Protein AF-A0A0P0WR02-F1 (afdb_monomer_lite)

Foldseek 3Di:
DVQLLVQLLLVQLLCALVFAFLVCSCVSSVVVCVVVVHDPDLVVSQVSLLVQLPDPQKFKAQDDDPSPDPHDTPPDSPQGSVNSNVRRIGIHGHPVSNCVLLVCPCVVVDPDDDDPLLVVLSSVQSNCQLVFDWLVVSCVVVVHDSVVSVVSVVVCVVVLSKDKAWEWEFEDDDDDDDDDDDDPRPTDITIGMHGNVRPDPPDDNPFYKYKYWHDDDPPDDDDDDDDDDDDDPDPPPDGPIDIDGCVVVVVVVVVVVVVD

Secondary structure (DSSP, 8-state):
-HHHHHHHHHHHHHTGGG-EEHHHHHHHTHHHHHHTT----HHHHHHHHHHHHT-TTEEEEES---TTS---B---TT--HHHHHHTTEEEEE-HHHHHHHTT-TGGGG-SSPPPHHHHHHHHHHHHTTTT-EEHHHHHHHTT--HHHHHHHHHHHHHTTSEEEEEEEEEEE----S---S-----EEEEEEEEEGGGS-S---TT--EEEEEE---------------------------EEE--HHHHHHHHHHHH--

InterPro domains:
  IPR007309 B-block binding subunit of TFIIIC [PF04182] (116-201)
  IPR036390 Winged helix DNA-binding domain superfamily [SSF46785] (111-166)
  IPR044210 Transcription factor Tfc3-like [PTHR15180] (1-260)
  IPR056428 General transcription factor 3C polypeptide 1, winged-helix domain [PF23704] (1-105)

Organism: Oryza sativa subsp. japonica (NCBI:txid39947)

pLDDT: mean 72.91, std 20.52, range [24.89, 92.38]

Structure (mmCIF, N/CA/C/O backbone):
data_AF-A0A0P0WR02-F1
#
_entry.id   AF-A0A0P0WR02-F1
#
loop_
_atom_site.group_PDB
_atom_site.id
_atom_site.type_symbol
_atom_site.label_atom_id
_atom_site.label_alt_id
_atom_site.label_comp_id
_atom_site.label_asym_id
_atom_site.label_entity_id
_atom_site.label_seq_id
_atom_site.pdbx_PDB_ins_code
_atom_site.Cartn_x
_atom_site.Cartn_y
_atom_site.Cartn_z
_atom_site.occupancy
_atom_site.B_iso_or_equiv
_atom_site.auth_seq_id
_atom_site.auth_comp_id
_atom_site.auth_asym_id
_atom_site.auth_atom_id
_atom_site.pdbx_PDB_model_num
ATOM 1 N N . MET A 1 1 ? 8.218 -14.379 -13.326 1.00 81.88 1 MET A N 1
ATOM 2 C CA . MET A 1 1 ? 8.051 -12.970 -13.748 1.00 81.88 1 MET A CA 1
ATOM 3 C C . MET A 1 1 ? 6.722 -12.391 -13.273 1.00 81.88 1 MET A C 1
ATOM 5 O O . MET A 1 1 ? 6.741 -11.334 -12.661 1.00 81.88 1 MET A O 1
ATOM 9 N N . ASP A 1 2 ? 5.589 -13.072 -13.485 1.00 86.38 2 ASP A N 1
ATOM 10 C CA . ASP A 1 2 ? 4.265 -12.561 -13.075 1.00 86.38 2 ASP A CA 1
ATOM 11 C C . ASP A 1 2 ? 4.146 -12.300 -11.571 1.00 86.38 2 ASP A C 1
ATOM 13 O O . ASP A 1 2 ? 3.698 -11.230 -11.183 1.00 86.38 2 ASP A O 1
ATOM 17 N N . ALA A 1 3 ? 4.658 -13.204 -10.728 1.00 88.00 3 ALA A N 1
ATOM 18 C CA . ALA A 1 3 ? 4.671 -13.015 -9.275 1.00 88.00 3 ALA A CA 1
ATOM 19 C C . ALA A 1 3 ? 5.382 -11.719 -8.835 1.00 88.00 3 ALA A C 1
ATOM 21 O O . ALA A 1 3 ? 4.934 -11.046 -7.911 1.00 88.00 3 ALA A O 1
ATOM 22 N N . LEU A 1 4 ? 6.457 -11.331 -9.529 1.00 90.00 4 LEU A N 1
ATOM 23 C CA . LEU A 1 4 ? 7.189 -10.099 -9.231 1.00 90.00 4 LEU A CA 1
ATOM 24 C C . LEU A 1 4 ? 6.415 -8.853 -9.689 1.00 90.00 4 LEU A C 1
ATOM 26 O O . LEU A 1 4 ? 6.442 -7.834 -9.007 1.00 90.00 4 LEU A O 1
ATOM 30 N N . VAL A 1 5 ? 5.684 -8.939 -10.806 1.00 90.25 5 VAL A N 1
ATOM 31 C CA . VAL A 1 5 ? 4.779 -7.865 -11.251 1.00 90.25 5 VAL A CA 1
ATOM 32 C C . VAL A 1 5 ? 3.608 -7.712 -10.277 1.00 90.25 5 VAL A C 1
ATOM 34 O O . VAL A 1 5 ? 3.254 -6.588 -9.935 1.00 90.25 5 VAL A O 1
ATOM 37 N N . SER A 1 6 ? 3.045 -8.814 -9.774 1.00 90.44 6 SER A N 1
ATOM 38 C CA . SER A 1 6 ? 2.010 -8.786 -8.735 1.00 90.44 6 SER A CA 1
ATOM 39 C C . SER A 1 6 ? 2.518 -8.154 -7.438 1.00 90.44 6 SER A C 1
ATOM 41 O O . SER A 1 6 ? 1.837 -7.294 -6.886 1.00 90.44 6 SER A O 1
ATOM 43 N N . ALA A 1 7 ? 3.727 -8.509 -6.992 1.00 91.19 7 ALA A N 1
ATOM 44 C CA . ALA A 1 7 ? 4.358 -7.882 -5.832 1.00 91.19 7 ALA A CA 1
ATOM 45 C C . ALA A 1 7 ? 4.579 -6.375 -6.051 1.00 91.19 7 ALA A C 1
ATOM 47 O O . ALA A 1 7 ? 4.288 -5.572 -5.171 1.00 91.19 7 ALA A O 1
ATOM 48 N N . ALA A 1 8 ? 5.019 -5.970 -7.246 1.00 92.38 8 ALA A N 1
ATOM 49 C CA . ALA A 1 8 ? 5.199 -4.558 -7.579 1.00 92.38 8 ALA A CA 1
ATOM 50 C C . ALA A 1 8 ? 3.872 -3.797 -7.573 1.00 92.38 8 ALA A C 1
ATOM 52 O O . ALA A 1 8 ? 3.795 -2.693 -7.038 1.00 92.38 8 ALA A O 1
ATOM 53 N N . LEU A 1 9 ? 2.812 -4.400 -8.109 1.00 91.75 9 LEU A N 1
ATOM 54 C CA . LEU A 1 9 ? 1.476 -3.820 -8.083 1.00 91.75 9 LEU A CA 1
ATOM 55 C C . LEU A 1 9 ? 0.959 -3.665 -6.649 1.00 91.75 9 LEU A C 1
ATOM 57 O O . LEU A 1 9 ? 0.358 -2.640 -6.324 1.00 91.75 9 LEU A O 1
ATOM 61 N N . GLU A 1 10 ? 1.204 -4.652 -5.785 1.00 90.25 10 GLU A N 1
ATOM 62 C CA . GLU A 1 10 ? 0.863 -4.568 -4.366 1.00 90.25 10 GLU A CA 1
ATOM 63 C C . GLU A 1 10 ? 1.638 -3.442 -3.669 1.00 90.25 10 GLU A C 1
ATOM 65 O O . GLU A 1 10 ? 1.030 -2.640 -2.959 1.00 90.25 10 GLU 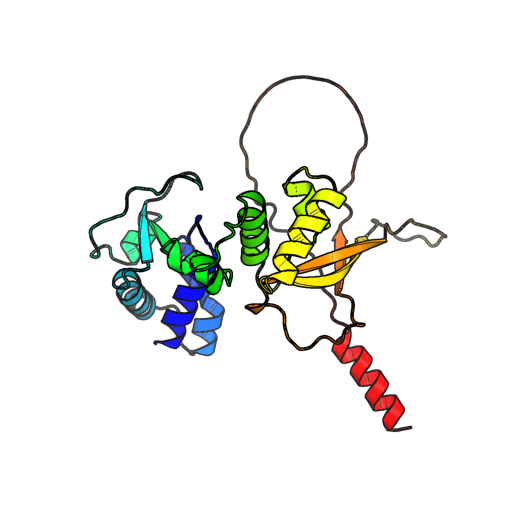A O 1
ATOM 70 N N . GLU A 1 11 ? 2.939 -3.309 -3.938 1.00 91.25 11 GLU A N 1
ATOM 71 C CA . GLU A 1 11 ? 3.773 -2.238 -3.387 1.00 91.25 11 GLU A CA 1
ATOM 72 C C . GLU A 1 11 ? 3.302 -0.844 -3.814 1.00 91.25 11 GLU A C 1
ATOM 74 O O . GLU A 1 11 ? 3.144 0.038 -2.965 1.00 91.25 11 GLU A O 1
ATOM 79 N N . VAL A 1 12 ? 3.006 -0.653 -5.103 1.00 91.62 12 VAL A N 1
ATOM 80 C CA . VAL A 1 12 ? 2.465 0.609 -5.632 1.00 91.62 12 VAL A CA 1
ATOM 81 C C . VAL A 1 12 ? 1.102 0.916 -5.001 1.00 91.62 12 VAL A C 1
ATOM 83 O O . VAL A 1 12 ? 0.865 2.032 -4.537 1.00 91.62 12 VAL A O 1
ATOM 86 N N . SER A 1 13 ? 0.217 -0.082 -4.915 1.00 90.06 13 SER A N 1
ATOM 87 C CA . SER A 1 13 ? -1.128 0.077 -4.340 1.00 90.06 13 SER A CA 1
ATOM 88 C C . SER A 1 13 ? -1.084 0.448 -2.859 1.00 90.06 13 SER A C 1
ATOM 90 O O . SER A 1 13 ? -1.861 1.281 -2.392 1.00 90.06 13 SER A O 1
ATOM 92 N N . ALA A 1 14 ? -0.135 -0.125 -2.124 1.00 87.50 14 ALA A N 1
ATOM 93 C CA . ALA A 1 14 ? 0.040 0.115 -0.704 1.00 87.50 14 ALA A CA 1
ATOM 94 C C . ALA A 1 14 ? 0.582 1.516 -0.372 1.00 87.50 14 ALA A C 1
ATOM 96 O O . ALA A 1 14 ? 0.461 1.954 0.772 1.00 87.50 14 ALA A O 1
ATOM 97 N N . ARG A 1 15 ? 1.163 2.238 -1.343 1.00 88.44 15 ARG A N 1
ATOM 98 C CA . ARG A 1 15 ? 1.553 3.652 -1.179 1.00 88.44 15 ARG A CA 1
ATOM 99 C C . ARG A 1 15 ? 0.409 4.639 -1.438 1.00 88.44 15 ARG A C 1
ATOM 101 O O . ARG A 1 15 ? 0.590 5.838 -1.232 1.00 88.44 15 ARG A O 1
ATOM 108 N N . LEU A 1 16 ? -0.778 4.149 -1.808 1.00 86.19 16 LEU A N 1
ATOM 109 C CA . LEU A 1 16 ? -2.004 4.939 -1.945 1.00 86.19 16 LEU A CA 1
ATOM 110 C C . LEU A 1 16 ? -1.796 6.198 -2.817 1.00 86.19 16 LEU A C 1
ATOM 112 O O . LEU A 1 16 ? -1.195 6.093 -3.880 1.00 86.19 16 LEU A O 1
ATOM 116 N N . SER A 1 17 ? -2.345 7.363 -2.435 1.00 83.44 17 SER A N 1
ATOM 117 C CA . SER A 1 17 ? -2.234 8.613 -3.218 1.00 83.44 17 SER A CA 1
ATOM 118 C C . SER A 1 17 ? -0.808 9.118 -3.355 1.00 83.44 17 SER A C 1
ATOM 120 O O . SER A 1 17 ? -0.505 9.763 -4.348 1.00 83.44 17 SER A O 1
ATOM 122 N N . ALA A 1 18 ? 0.059 8.833 -2.382 1.00 84.75 18 ALA A N 1
ATOM 123 C CA . ALA A 1 18 ? 1.441 9.273 -2.463 1.00 84.75 18 ALA A CA 1
ATOM 124 C C . ALA A 1 18 ? 2.151 8.584 -3.636 1.00 84.75 18 ALA A C 1
ATOM 126 O O . ALA A 1 18 ? 2.969 9.201 -4.302 1.00 84.75 18 ALA A O 1
ATOM 127 N N . GLY A 1 19 ? 1.841 7.315 -3.905 1.00 87.50 19 GLY A N 1
ATOM 128 C CA . GLY A 1 19 ? 2.593 6.522 -4.871 1.00 87.50 19 GLY A CA 1
ATOM 129 C C . GLY A 1 19 ? 4.029 6.246 -4.417 1.00 87.50 19 GLY A C 1
ATOM 130 O O . GLY A 1 19 ? 4.500 6.723 -3.375 1.00 87.50 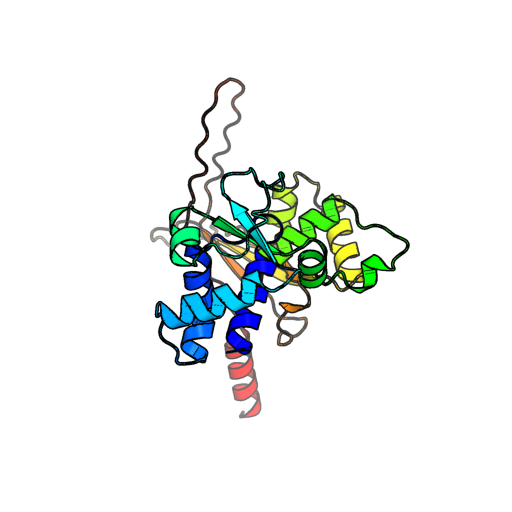19 GLY A O 1
ATOM 131 N N . ILE A 1 20 ? 4.733 5.431 -5.196 1.00 90.56 20 ILE A N 1
ATOM 132 C CA . ILE A 1 20 ? 6.099 4.994 -4.894 1.00 90.56 20 ILE A CA 1
ATOM 133 C C . ILE A 1 20 ? 7.092 5.636 -5.870 1.00 90.56 20 ILE A C 1
ATOM 135 O O . ILE A 1 20 ? 6.884 5.534 -7.081 1.00 90.56 20 ILE A O 1
ATOM 139 N N . PRO A 1 21 ? 8.157 6.300 -5.388 1.00 91.50 21 PRO A N 1
ATOM 140 C CA . PRO A 1 21 ? 9.275 6.685 -6.244 1.00 91.50 21 PRO A CA 1
ATOM 141 C C . PRO A 1 21 ? 9.875 5.460 -6.936 1.00 91.50 21 PRO A C 1
ATOM 143 O O . PRO A 1 21 ? 10.005 4.400 -6.318 1.00 91.50 21 PRO A O 1
ATOM 146 N N . VAL A 1 22 ? 10.259 5.587 -8.210 1.00 90.94 22 VAL A N 1
ATOM 147 C CA . VAL A 1 22 ? 10.831 4.451 -8.961 1.00 90.94 22 VAL A CA 1
ATOM 148 C C . VAL A 1 22 ? 12.113 3.935 -8.300 1.00 90.94 22 VAL A C 1
ATOM 150 O O . VAL A 1 22 ? 12.345 2.729 -8.268 1.00 90.94 22 VAL A O 1
ATOM 153 N N . THR A 1 23 ? 12.901 4.819 -7.687 1.00 90.44 23 THR A N 1
ATOM 154 C CA . THR A 1 23 ? 14.098 4.468 -6.907 1.00 90.44 23 THR A CA 1
ATOM 155 C C . THR A 1 23 ? 13.783 3.545 -5.727 1.00 90.44 23 THR A C 1
ATOM 157 O O . THR A 1 23 ? 14.500 2.572 -5.483 1.00 90.44 23 THR A O 1
ATOM 160 N N . ASP A 1 24 ? 12.679 3.812 -5.032 1.00 91.62 24 ASP A N 1
ATOM 161 C CA . ASP A 1 24 ? 12.287 3.126 -3.798 1.00 91.62 24 ASP A CA 1
ATOM 162 C C . ASP A 1 24 ? 11.580 1.798 -4.079 1.00 91.62 24 ASP A C 1
ATOM 164 O O . ASP A 1 24 ? 11.577 0.896 -3.235 1.00 91.62 24 ASP A O 1
ATOM 168 N N . LEU A 1 25 ? 11.006 1.648 -5.279 1.00 92.12 25 LEU A N 1
ATOM 169 C CA . LEU A 1 25 ? 10.336 0.426 -5.716 1.00 92.12 25 LEU A CA 1
ATOM 170 C C . LEU A 1 25 ? 11.253 -0.794 -5.593 1.00 92.12 25 LEU A C 1
ATOM 172 O O . LEU A 1 25 ? 10.830 -1.844 -5.116 1.00 92.12 25 LEU A O 1
ATOM 176 N N . TRP A 1 26 ? 12.519 -0.669 -5.984 1.00 91.88 26 TRP A N 1
ATOM 177 C CA . TRP A 1 26 ? 13.448 -1.803 -5.971 1.00 91.88 26 TRP A CA 1
ATOM 178 C C . TRP A 1 26 ? 13.841 -2.223 -4.561 1.00 91.88 26 TRP A C 1
ATOM 180 O O . TRP A 1 26 ? 14.025 -3.412 -4.307 1.00 91.88 26 TRP A O 1
ATOM 190 N N . ALA A 1 27 ? 13.934 -1.263 -3.637 1.00 91.31 27 ALA A N 1
ATOM 191 C CA . ALA A 1 27 ? 14.136 -1.563 -2.227 1.00 91.31 27 ALA A CA 1
ATOM 192 C C . ALA A 1 27 ? 12.918 -2.301 -1.652 1.00 91.31 27 ALA A C 1
ATOM 194 O O . ALA A 1 27 ? 13.091 -3.302 -0.957 1.00 91.31 27 ALA A O 1
ATOM 195 N N . ALA A 1 28 ? 11.705 -1.865 -2.005 1.00 89.44 28 ALA A N 1
ATOM 196 C CA . ALA A 1 28 ? 10.462 -2.512 -1.591 1.00 89.44 28 ALA A CA 1
ATOM 197 C C . ALA A 1 28 ? 10.304 -3.932 -2.168 1.00 89.44 28 ALA A C 1
ATOM 199 O O . ALA A 1 28 ? 9.807 -4.830 -1.495 1.00 89.44 28 ALA A O 1
ATOM 200 N N . LEU A 1 29 ? 10.790 -4.167 -3.389 1.00 91.75 29 LEU A N 1
ATOM 201 C CA . LEU A 1 29 ? 10.717 -5.466 -4.063 1.00 91.75 29 LEU A CA 1
ATOM 202 C C . LEU A 1 29 ? 11.814 -6.458 -3.665 1.00 91.75 29 LEU A C 1
ATOM 204 O O . LEU A 1 29 ? 11.771 -7.602 -4.120 1.00 91.75 29 LEU A O 1
ATOM 208 N N . ARG A 1 30 ? 12.787 -6.063 -2.835 1.00 90.12 30 ARG A N 1
ATOM 209 C CA . ARG A 1 30 ? 13.959 -6.889 -2.499 1.00 90.12 30 ARG A CA 1
ATOM 210 C C . ARG A 1 30 ? 13.581 -8.299 -2.044 1.00 90.12 30 ARG A C 1
ATOM 212 O O . ARG A 1 30 ? 14.093 -9.261 -2.602 1.00 90.12 30 ARG A O 1
ATOM 219 N N . GLY A 1 31 ? 12.632 -8.424 -1.116 1.00 87.88 31 GLY A N 1
ATOM 220 C CA . GLY A 1 31 ? 12.195 -9.733 -0.620 1.00 87.88 31 GLY A CA 1
ATOM 221 C C . GLY A 1 31 ? 11.536 -10.602 -1.700 1.00 87.88 31 GLY A C 1
ATOM 222 O O . GLY A 1 31 ? 11.761 -11.807 -1.751 1.00 87.88 31 GLY A O 1
ATOM 223 N N . ALA A 1 32 ? 10.767 -9.999 -2.615 1.00 88.56 32 ALA A N 1
ATOM 224 C CA . ALA A 1 32 ? 10.142 -10.721 -3.726 1.00 88.56 32 ALA A CA 1
ATOM 225 C C . ALA A 1 32 ? 11.166 -11.161 -4.789 1.00 88.56 32 ALA A C 1
ATOM 227 O O . ALA A 1 32 ? 11.027 -12.228 -5.384 1.00 88.56 32 ALA A O 1
ATOM 228 N N . LEU A 1 33 ? 12.201 -10.351 -5.019 1.00 88.44 33 LEU A N 1
ATOM 229 C CA . LEU A 1 33 ? 13.326 -10.672 -5.900 1.00 88.44 33 LEU A CA 1
ATOM 230 C C . LEU A 1 33 ? 14.172 -11.820 -5.342 1.00 88.44 33 LEU A C 1
ATOM 232 O O . LEU A 1 33 ? 14.478 -12.759 -6.076 1.00 88.44 33 LEU A O 1
ATOM 236 N N . GLU A 1 34 ? 14.484 -11.775 -4.046 1.00 89.44 34 GLU A N 1
ATOM 237 C CA . GLU A 1 34 ? 15.200 -12.840 -3.336 1.00 89.44 34 GLU A CA 1
ATOM 238 C C . GLU A 1 34 ? 14.417 -14.155 -3.368 1.00 89.44 34 GLU A C 1
ATOM 240 O O . GLU A 1 34 ? 14.971 -15.188 -3.740 1.00 89.44 34 GLU A O 1
ATOM 245 N N . ALA A 1 35 ? 13.109 -14.114 -3.090 1.00 88.06 35 ALA A N 1
ATOM 246 C CA . ALA A 1 35 ? 12.240 -15.288 -3.180 1.00 88.06 35 ALA A CA 1
ATOM 247 C C . ALA A 1 35 ? 12.164 -15.873 -4.603 1.00 88.06 35 ALA A C 1
ATOM 249 O O . ALA A 1 35 ? 11.998 -17.079 -4.773 1.00 88.06 35 ALA A O 1
ATOM 250 N N . ALA A 1 36 ? 12.299 -15.032 -5.631 1.00 86.38 36 ALA A N 1
ATOM 251 C CA . ALA A 1 36 ? 12.340 -15.457 -7.028 1.00 86.38 36 ALA A CA 1
ATOM 252 C C . ALA A 1 36 ? 13.741 -15.896 -7.499 1.00 86.38 36 ALA A C 1
ATOM 254 O O . ALA A 1 36 ? 13.879 -16.316 -8.648 1.00 86.38 36 ALA A O 1
ATOM 255 N N . GLY A 1 37 ? 14.776 -15.777 -6.658 1.00 85.25 37 GLY A N 1
ATOM 256 C CA . GLY A 1 37 ? 16.165 -16.069 -7.022 1.00 85.25 37 GLY A CA 1
ATOM 257 C C . GLY A 1 37 ? 16.727 -15.145 -8.108 1.00 85.25 37 GLY A C 1
ATOM 258 O O . GLY A 1 37 ? 17.648 -15.531 -8.827 1.00 85.25 37 GLY A O 1
ATOM 259 N N . LEU A 1 38 ? 16.160 -13.946 -8.274 1.00 85.00 38 LEU A N 1
ATOM 260 C CA . LEU A 1 38 ? 16.541 -13.009 -9.329 1.00 85.00 38 LEU A CA 1
ATOM 261 C C . LEU A 1 38 ? 17.399 -11.871 -8.762 1.00 85.00 38 LEU A C 1
ATOM 263 O O . LEU A 1 38 ? 16.968 -11.190 -7.829 1.00 85.00 38 LEU A O 1
ATOM 267 N N . PRO A 1 39 ? 18.580 -11.591 -9.342 1.00 84.94 39 PRO A N 1
ATOM 268 C CA . PRO A 1 39 ? 19.363 -10.432 -8.942 1.00 84.94 39 PRO A CA 1
ATOM 269 C C . PRO A 1 39 ? 18.666 -9.136 -9.374 1.00 84.94 39 PRO A C 1
ATOM 271 O O . PRO A 1 39 ? 17.986 -9.085 -10.404 1.00 84.94 39 PRO A O 1
ATOM 274 N N . ILE A 1 40 ? 18.897 -8.053 -8.626 1.00 82.75 40 ILE A N 1
ATOM 275 C CA . ILE A 1 40 ? 18.473 -6.696 -9.006 1.00 82.75 40 ILE A CA 1
ATOM 276 C C . ILE A 1 40 ? 19.375 -6.204 -10.143 1.00 82.75 40 ILE A C 1
ATOM 278 O O . ILE A 1 40 ? 20.303 -5.425 -9.947 1.00 82.75 40 ILE A O 1
ATOM 282 N N . GLY A 1 41 ? 19.133 -6.726 -11.344 1.00 86.88 41 GLY A N 1
ATOM 283 C CA . GLY A 1 41 ? 19.840 -6.359 -12.564 1.00 86.88 41 GLY A CA 1
ATOM 284 C C . GLY A 1 41 ? 19.035 -5.388 -13.433 1.00 86.88 41 GLY A C 1
ATOM 285 O O . GLY A 1 41 ? 17.801 -5.370 -13.368 1.00 86.88 41 GLY A O 1
ATOM 286 N N . PRO A 1 42 ? 19.699 -4.626 -14.320 1.00 87.38 42 PRO A N 1
ATOM 287 C CA . PRO A 1 42 ? 19.031 -3.665 -15.200 1.00 87.38 42 PRO A CA 1
ATOM 288 C C . PRO A 1 42 ? 18.032 -4.337 -16.156 1.00 87.38 42 PRO A C 1
ATOM 290 O O . PRO A 1 42 ? 16.982 -3.778 -16.455 1.00 87.38 42 PRO A O 1
ATOM 293 N N . ALA A 1 43 ? 18.301 -5.577 -16.582 1.00 88.44 43 ALA A N 1
ATOM 294 C CA . ALA A 1 43 ? 17.366 -6.352 -17.398 1.00 88.44 43 ALA A CA 1
ATOM 295 C C . ALA A 1 43 ? 16.052 -6.661 -16.657 1.00 88.44 43 ALA A C 1
ATOM 297 O O . ALA A 1 43 ? 14.977 -6.541 -17.241 1.00 88.44 43 ALA A O 1
ATOM 298 N N . VAL A 1 44 ? 16.130 -7.004 -15.365 1.00 89.25 44 VAL A N 1
ATOM 299 C CA . VAL A 1 44 ? 14.952 -7.289 -14.531 1.00 89.25 44 VAL A CA 1
ATOM 300 C C . VAL A 1 44 ? 14.163 -6.008 -14.278 1.00 89.25 44 VAL A C 1
ATOM 302 O O . VAL A 1 44 ? 12.949 -6.006 -14.470 1.00 89.25 44 VAL A O 1
ATOM 305 N N . LYS A 1 45 ? 14.844 -4.903 -13.937 1.00 91.56 45 LYS A N 1
ATOM 306 C CA . LYS A 1 45 ? 14.206 -3.587 -13.776 1.00 91.56 45 LYS A CA 1
ATOM 307 C C . LYS A 1 45 ? 13.435 -3.178 -15.029 1.00 91.56 45 LYS A C 1
ATOM 309 O O . LYS A 1 45 ? 12.251 -2.869 -14.936 1.00 91.56 45 LYS A O 1
ATOM 314 N N . ARG A 1 46 ? 14.072 -3.255 -16.205 1.00 90.62 46 ARG A N 1
ATOM 315 C CA . ARG A 1 46 ? 13.436 -2.942 -17.496 1.00 90.62 46 ARG A CA 1
ATOM 316 C C . ARG A 1 46 ? 12.236 -3.839 -17.789 1.00 90.62 46 ARG A C 1
ATOM 318 O O . ARG A 1 46 ? 11.206 -3.335 -18.223 1.00 90.62 46 ARG A O 1
ATOM 325 N N . ALA A 1 47 ? 12.336 -5.140 -17.516 1.00 90.38 47 ALA A N 1
ATOM 326 C CA . ALA A 1 47 ? 11.231 -6.073 -17.725 1.00 90.38 47 ALA A CA 1
ATOM 327 C C . ALA A 1 47 ? 10.036 -5.798 -16.795 1.00 90.38 47 ALA A C 1
ATOM 329 O O . ALA A 1 47 ? 8.892 -5.842 -17.243 1.00 90.38 47 ALA A O 1
ATOM 330 N N . VAL A 1 48 ? 10.278 -5.502 -15.513 1.00 91.12 48 VAL A N 1
ATOM 331 C CA . VAL A 1 48 ? 9.216 -5.134 -14.559 1.00 91.12 48 VAL A CA 1
ATOM 332 C C . VAL A 1 48 ? 8.586 -3.803 -14.956 1.00 91.12 48 VAL A C 1
ATOM 334 O O . VAL A 1 48 ? 7.366 -3.719 -15.071 1.00 91.12 48 VAL A O 1
ATOM 337 N N . TRP A 1 49 ? 9.411 -2.790 -15.224 1.00 91.69 49 TRP A N 1
ATOM 338 C CA . TRP A 1 49 ? 8.973 -1.457 -15.631 1.00 91.69 49 TRP A CA 1
ATOM 339 C C . TRP A 1 49 ? 8.083 -1.497 -16.872 1.00 91.69 49 TRP A C 1
ATOM 341 O O . TRP A 1 49 ? 6.949 -1.026 -16.826 1.00 91.69 49 TRP A O 1
ATOM 351 N N . ALA A 1 50 ? 8.546 -2.153 -17.941 1.00 90.38 50 ALA A N 1
ATOM 352 C CA . ALA A 1 50 ? 7.799 -2.280 -19.189 1.00 90.38 50 ALA A CA 1
ATOM 353 C C . ALA A 1 50 ? 6.428 -2.939 -18.990 1.00 90.38 50 ALA A C 1
ATOM 355 O O . ALA A 1 50 ? 5.475 -2.611 -19.688 1.00 90.38 50 ALA A O 1
ATOM 356 N N . ARG A 1 51 ? 6.301 -3.856 -18.024 1.00 90.69 51 ARG A N 1
ATOM 357 C CA . ARG A 1 51 ? 5.015 -4.487 -17.712 1.00 90.69 51 ARG A CA 1
ATOM 358 C C . ARG A 1 51 ? 4.116 -3.615 -16.849 1.00 90.69 51 ARG A C 1
ATOM 360 O O . ARG A 1 51 ? 2.908 -3.717 -17.003 1.00 90.69 51 ARG A O 1
ATOM 367 N N . LEU A 1 52 ? 4.670 -2.785 -15.967 1.00 90.25 52 LEU A N 1
ATOM 368 C CA . LEU A 1 52 ? 3.890 -1.903 -15.095 1.00 90.25 52 LEU A CA 1
ATOM 369 C C . LEU A 1 52 ? 3.283 -0.727 -15.858 1.00 90.25 52 LEU A C 1
ATOM 371 O O . LEU A 1 52 ? 2.101 -0.457 -15.686 1.00 90.25 52 LEU A O 1
ATOM 375 N N . ILE A 1 53 ? 4.056 -0.066 -16.722 1.00 89.81 53 ILE A N 1
ATOM 376 C CA . ILE A 1 53 ? 3.600 1.129 -17.456 1.00 89.81 53 ILE A CA 1
ATOM 377 C C . ILE A 1 53 ? 2.538 0.824 -18.520 1.00 89.81 53 ILE A C 1
ATOM 379 O O . ILE A 1 53 ? 1.811 1.712 -18.944 1.00 89.81 53 ILE A O 1
ATOM 383 N N . VAL A 1 54 ? 2.440 -0.436 -18.954 1.00 89.31 54 VAL A N 1
ATOM 384 C CA . VAL A 1 54 ? 1.403 -0.897 -19.890 1.00 89.31 54 VAL A CA 1
ATOM 385 C C . VAL A 1 54 ? 0.063 -1.118 -19.178 1.00 89.31 54 VAL A C 1
ATOM 387 O O . VAL A 1 54 ? -0.981 -1.186 -19.826 1.00 89.31 54 VAL A O 1
ATOM 390 N N . LEU A 1 55 ? 0.056 -1.239 -17.845 1.00 88.44 55 LEU A N 1
ATOM 391 C CA . LEU A 1 55 ? -1.178 -1.443 -17.099 1.00 88.44 55 LEU A CA 1
ATOM 392 C C . LEU A 1 55 ? -1.963 -0.126 -17.010 1.00 88.44 55 LEU A C 1
ATOM 394 O O . LEU A 1 55 ? -1.467 0.825 -16.414 1.00 88.44 55 LEU A O 1
ATOM 398 N N . PRO A 1 56 ? -3.234 -0.084 -17.451 1.00 85.94 56 PRO A N 1
ATOM 399 C CA . PRO A 1 56 ? -4.049 1.137 -17.411 1.00 85.94 56 PRO A CA 1
ATOM 400 C C . PRO A 1 56 ? -4.400 1.589 -15.984 1.00 85.94 56 PRO A C 1
ATOM 402 O O . PRO A 1 56 ? -4.951 2.663 -15.774 1.00 85.94 56 PRO A O 1
ATOM 405 N N . VAL A 1 57 ? -4.123 0.745 -14.988 1.00 88.94 57 VAL A N 1
ATOM 406 C CA . VAL A 1 57 ? -4.363 1.028 -13.568 1.00 88.94 57 VAL A CA 1
ATOM 407 C C . VAL A 1 57 ? -3.171 1.694 -12.882 1.00 88.94 57 VAL A C 1
ATOM 409 O O . VAL A 1 57 ? -3.283 2.014 -11.697 1.00 88.94 57 VAL A O 1
ATOM 412 N N . ILE A 1 58 ? -2.054 1.870 -13.592 1.00 90.38 58 ILE A N 1
ATOM 413 C CA . ILE A 1 58 ? -0.835 2.518 -13.115 1.00 90.38 58 ILE A CA 1
ATOM 414 C C . ILE A 1 58 ? -0.589 3.778 -13.938 1.00 90.38 58 ILE A C 1
ATOM 416 O O . ILE A 1 58 ? -0.623 3.748 -15.163 1.00 90.38 58 ILE A O 1
ATOM 420 N N . SER A 1 59 ? -0.292 4.873 -13.250 1.00 89.06 59 SER A N 1
ATOM 421 C CA . SER A 1 59 ? 0.092 6.141 -13.864 1.00 89.06 59 SER A CA 1
ATOM 422 C C . SER A 1 59 ? 1.507 6.505 -13.433 1.00 89.06 59 SER A C 1
ATOM 424 O O . SER A 1 59 ? 1.883 6.309 -12.272 1.00 89.06 59 SER A O 1
ATOM 426 N N . VAL A 1 60 ? 2.291 7.033 -14.372 1.00 87.12 60 VAL A N 1
ATOM 427 C CA . VAL A 1 60 ? 3.621 7.588 -14.106 1.00 87.12 60 VAL A CA 1
ATOM 428 C C . VAL A 1 60 ? 3.476 9.097 -13.963 1.00 87.12 60 VAL A C 1
ATOM 430 O O . VAL A 1 60 ? 2.954 9.763 -14.856 1.00 87.12 60 VAL A O 1
ATOM 433 N N . VAL A 1 61 ? 3.921 9.630 -12.830 1.00 85.69 61 VAL A N 1
ATOM 434 C CA . VAL A 1 61 ? 3.809 11.055 -12.499 1.00 85.69 61 VAL A CA 1
ATOM 435 C C . VAL A 1 61 ? 5.193 11.594 -12.149 1.00 85.69 61 VAL A C 1
ATOM 437 O O . VAL A 1 61 ? 5.968 10.926 -11.462 1.00 85.69 61 VAL A O 1
ATOM 440 N N . LEU A 1 62 ? 5.521 12.792 -12.630 1.00 80.88 62 LEU A N 1
ATOM 441 C CA . LEU A 1 62 ? 6.757 13.500 -12.284 1.00 80.88 62 LEU A CA 1
ATOM 442 C C . LEU A 1 62 ? 6.625 14.130 -10.879 1.00 80.88 62 LEU A C 1
ATOM 444 O O . LEU A 1 62 ? 5.615 14.773 -10.602 1.00 80.88 62 LEU A O 1
ATOM 448 N N . GLY A 1 63 ? 7.601 13.936 -9.982 1.00 67.62 63 GLY A N 1
ATOM 449 C CA . GLY A 1 63 ? 7.638 14.622 -8.673 1.00 67.62 63 GLY A CA 1
ATOM 450 C C . GLY A 1 63 ? 8.177 16.053 -8.820 1.00 67.62 63 GLY A C 1
ATOM 451 O O . GLY A 1 63 ? 9.006 16.286 -9.687 1.00 67.62 63 GLY A O 1
ATOM 452 N N . GLU A 1 64 ? 7.771 17.073 -8.066 1.00 51.56 64 GLU A N 1
ATOM 453 C CA . GLU A 1 64 ? 7.126 17.160 -6.753 1.00 51.56 64 GLU A CA 1
ATOM 454 C C . GLU A 1 64 ? 5.711 17.751 -6.883 1.00 51.56 64 GLU A C 1
ATOM 456 O O . GLU A 1 64 ? 5.541 18.928 -7.183 1.00 51.56 64 GLU A O 1
ATOM 461 N N . ALA A 1 65 ? 4.674 16.953 -6.643 1.00 45.78 65 ALA A N 1
ATOM 462 C CA . ALA A 1 65 ? 3.347 17.482 -6.360 1.00 45.78 65 ALA A CA 1
ATOM 463 C C . ALA A 1 65 ? 2.995 17.034 -4.946 1.00 45.78 65 ALA A C 1
ATOM 465 O O . ALA A 1 65 ? 3.053 15.840 -4.625 1.00 45.78 65 ALA A O 1
ATOM 466 N N . GLU A 1 66 ? 2.719 18.009 -4.086 1.00 41.12 66 GLU A N 1
ATOM 467 C CA . GLU A 1 66 ? 2.217 17.807 -2.734 1.00 41.12 66 GLU A CA 1
ATOM 468 C C . GLU A 1 66 ? 1.095 16.762 -2.742 1.00 41.12 66 GLU A C 1
ATOM 470 O O . GLU A 1 66 ? 0.336 16.660 -3.705 1.00 41.12 66 GLU A O 1
ATOM 475 N N . ALA A 1 67 ? 1.014 15.973 -1.668 1.00 44.00 67 ALA A N 1
ATOM 476 C CA . ALA A 1 67 ? 0.277 14.709 -1.534 1.00 44.00 67 ALA A CA 1
ATOM 477 C C . ALA A 1 67 ? -1.243 14.728 -1.850 1.00 44.00 67 ALA A C 1
ATOM 479 O O . ALA A 1 67 ? -1.915 13.712 -1.645 1.00 44.00 67 ALA A O 1
ATOM 480 N N . GLU A 1 68 ? -1.780 15.842 -2.346 1.00 41.09 68 GLU A N 1
ATOM 481 C CA . GLU A 1 68 ? -3.180 16.049 -2.715 1.00 41.09 68 GLU A CA 1
ATOM 482 C C . GLU A 1 68 ? -3.401 16.511 -4.171 1.00 41.09 68 GLU A C 1
ATOM 484 O O . GLU A 1 68 ? -4.547 16.525 -4.616 1.00 41.09 68 GLU A O 1
ATOM 489 N N . ALA A 1 69 ? -2.352 16.813 -4.946 1.00 41.69 69 ALA A N 1
ATOM 490 C CA . ALA A 1 69 ? -2.482 17.159 -6.360 1.00 41.69 69 ALA A CA 1
ATOM 491 C C . ALA A 1 69 ? -2.073 15.970 -7.240 1.00 41.69 69 ALA A C 1
ATOM 493 O O . ALA A 1 69 ? -0.932 15.507 -7.193 1.00 41.69 69 ALA A O 1
ATOM 494 N N . GLU A 1 70 ? -3.007 15.467 -8.052 1.00 45.12 70 GLU A N 1
ATOM 495 C CA . GLU A 1 70 ? -2.670 14.608 -9.187 1.00 45.12 70 GLU A CA 1
ATOM 496 C C . GLU A 1 70 ? -1.708 15.398 -10.086 1.00 45.12 70 GLU A C 1
ATOM 498 O O . GLU A 1 70 ? -2.115 16.309 -10.804 1.00 45.12 70 GLU A O 1
ATOM 503 N N . GLY A 1 71 ? -0.406 15.124 -9.962 1.00 51.12 71 GLY A N 1
ATOM 504 C CA . GLY A 1 71 ? 0.607 15.744 -10.809 1.00 51.12 71 GLY A CA 1
ATOM 505 C C . GLY A 1 71 ? 0.348 15.424 -12.285 1.00 51.12 71 GLY A C 1
ATOM 506 O O . GLY A 1 71 ? -0.393 14.482 -12.585 1.00 51.12 71 GLY A O 1
ATOM 507 N N . PRO A 1 72 ? 0.950 16.181 -13.218 1.00 50.69 72 PRO A N 1
ATOM 508 C CA . PRO A 1 72 ? 0.745 15.955 -14.640 1.00 50.69 72 PRO A CA 1
ATOM 509 C C . PRO A 1 72 ? 1.108 14.507 -14.977 1.00 50.69 72 PRO A C 1
ATOM 511 O O . PRO A 1 72 ? 2.252 14.074 -14.803 1.00 50.69 72 PRO A O 1
ATOM 514 N N . VAL A 1 73 ? 0.099 13.750 -15.408 1.00 58.25 73 VAL A N 1
ATOM 515 C CA . VAL A 1 73 ? 0.272 12.382 -15.885 1.00 58.25 73 VAL A CA 1
ATOM 516 C C . VAL A 1 73 ? 1.162 12.456 -17.116 1.00 58.25 73 VAL A C 1
ATOM 518 O O . VAL A 1 73 ? 0.898 13.220 -18.044 1.00 58.25 73 VAL A O 1
ATOM 521 N N . VAL A 1 74 ? 2.249 11.691 -17.109 1.00 59.69 74 VAL A N 1
ATOM 522 C CA . VAL A 1 74 ? 3.088 11.564 -18.296 1.00 59.69 74 VAL A CA 1
ATOM 523 C C . VAL A 1 74 ? 2.331 10.668 -19.272 1.00 59.69 74 VAL A C 1
ATOM 525 O O . VAL A 1 74 ? 2.290 9.454 -19.095 1.00 59.69 74 VAL A O 1
ATOM 528 N N . ASP A 1 75 ? 1.711 11.277 -20.284 1.00 52.38 75 ASP A N 1
ATOM 529 C CA . ASP A 1 75 ? 0.921 10.582 -21.314 1.00 52.38 75 ASP A CA 1
ATOM 530 C C . ASP A 1 75 ? 1.767 9.676 -22.234 1.00 52.38 75 ASP A C 1
ATOM 532 O O . ASP A 1 75 ? 1.213 8.897 -23.010 1.00 52.38 75 ASP A O 1
ATOM 536 N N . ASP A 1 76 ? 3.105 9.740 -22.161 1.00 55.06 76 ASP A N 1
ATOM 537 C CA . ASP A 1 76 ? 3.994 8.986 -23.050 1.00 55.06 76 ASP A CA 1
ATOM 538 C C . ASP A 1 76 ? 4.651 7.774 -22.342 1.00 55.06 76 ASP A C 1
ATOM 540 O O . ASP A 1 76 ? 5.547 7.939 -21.506 1.00 55.06 76 ASP A O 1
ATOM 544 N N . PRO A 1 77 ? 4.272 6.525 -22.682 1.00 55.09 77 PRO A N 1
ATOM 545 C CA . PRO A 1 77 ? 4.761 5.297 -22.042 1.00 55.09 77 PRO A CA 1
ATOM 546 C C . PRO A 1 77 ? 6.196 4.905 -22.450 1.00 55.09 77 PRO A C 1
ATOM 548 O O . PRO A 1 77 ? 6.611 3.763 -22.256 1.00 55.09 77 PRO A O 1
ATOM 551 N N . LYS A 1 78 ? 6.972 5.816 -23.047 1.00 61.09 78 LYS A N 1
ATOM 552 C CA . LYS A 1 78 ? 8.320 5.538 -23.574 1.00 61.09 78 LYS A CA 1
ATOM 553 C C . LYS A 1 78 ? 9.463 5.991 -22.672 1.00 61.09 78 LYS A C 1
ATOM 555 O O . LYS A 1 78 ? 10.618 5.926 -23.088 1.00 61.09 78 LYS A O 1
ATOM 560 N N . VAL A 1 79 ? 9.177 6.438 -21.452 1.00 77.56 79 VAL A N 1
ATOM 561 C CA . VAL A 1 79 ? 10.241 6.770 -20.500 1.00 77.56 79 VAL A CA 1
ATOM 562 C C . VAL A 1 79 ? 10.903 5.471 -20.036 1.00 77.56 79 VAL A C 1
ATOM 564 O O . VAL A 1 79 ? 10.239 4.574 -19.511 1.00 77.56 79 VAL A O 1
ATOM 567 N N . GLY A 1 80 ? 12.212 5.346 -20.270 1.00 84.69 80 GLY A N 1
ATOM 568 C CA . GLY A 1 80 ? 13.003 4.223 -19.774 1.00 84.69 80 GLY A CA 1
ATOM 569 C C . GLY A 1 80 ? 13.024 4.196 -18.247 1.00 84.69 80 GLY A C 1
ATOM 570 O O . GLY A 1 80 ? 12.855 5.226 -17.598 1.00 84.69 80 GLY A O 1
ATOM 571 N N . VAL A 1 81 ? 13.253 3.024 -17.652 1.00 88.94 81 VAL A N 1
ATOM 572 C CA . VAL A 1 81 ? 13.303 2.905 -16.185 1.00 88.94 81 VAL A CA 1
ATOM 573 C C . VAL A 1 81 ? 14.421 3.766 -15.597 1.00 88.94 81 VAL A C 1
ATOM 575 O O . VAL A 1 81 ? 14.231 4.406 -14.569 1.00 88.94 81 VAL A O 1
ATOM 578 N N . GLU A 1 82 ? 15.556 3.841 -16.289 1.00 89.06 82 GLU A N 1
ATOM 579 C CA . GLU A 1 82 ? 16.712 4.641 -15.895 1.00 89.06 82 GLU A CA 1
ATOM 580 C C . GLU A 1 82 ? 16.406 6.151 -15.952 1.00 89.06 82 GLU A C 1
ATOM 582 O O . GLU A 1 82 ? 16.827 6.918 -15.085 1.00 89.06 82 GLU A O 1
ATOM 587 N N . ASP A 1 83 ? 15.620 6.581 -16.941 1.00 87.31 83 ASP A N 1
ATOM 588 C CA . ASP A 1 83 ? 15.186 7.973 -17.071 1.00 87.31 83 ASP A CA 1
ATOM 589 C C . ASP A 1 83 ? 14.147 8.331 -16.011 1.00 87.31 83 ASP A C 1
ATOM 591 O O . ASP A 1 83 ? 14.219 9.407 -15.423 1.00 87.31 83 ASP A O 1
ATOM 595 N N . ALA A 1 84 ? 13.222 7.417 -15.719 1.00 87.00 84 ALA A N 1
ATOM 596 C CA . ALA A 1 84 ? 12.221 7.592 -14.676 1.00 87.00 84 ALA A CA 1
ATOM 597 C C . ALA A 1 84 ? 12.862 7.700 -13.281 1.00 87.00 84 ALA A C 1
ATOM 599 O O . ALA A 1 84 ? 12.453 8.543 -12.484 1.00 87.00 84 ALA A O 1
ATOM 600 N N . GLU A 1 85 ? 13.895 6.898 -12.998 1.00 89.38 85 GLU A N 1
ATOM 601 C CA . GLU A 1 85 ? 14.697 7.011 -11.772 1.00 89.38 85 GLU A CA 1
ATOM 602 C C . GLU A 1 85 ? 15.401 8.371 -11.689 1.00 89.38 85 GLU A C 1
ATOM 604 O O . GLU A 1 85 ? 15.319 9.052 -10.669 1.00 89.38 85 GLU A O 1
ATOM 609 N N . ARG A 1 86 ? 16.058 8.792 -12.776 1.00 87.19 86 ARG A N 1
ATOM 610 C CA . ARG A 1 86 ? 16.810 10.054 -12.841 1.00 87.19 86 ARG A CA 1
ATOM 611 C C . ARG A 1 86 ? 15.919 11.290 -12.734 1.00 87.19 86 ARG A C 1
ATOM 613 O O . ARG A 1 86 ? 16.347 12.299 -12.185 1.00 87.19 86 ARG A O 1
ATOM 620 N N . LEU A 1 87 ? 14.706 11.220 -13.274 1.00 85.75 87 LEU A N 1
ATOM 621 C CA . LEU A 1 87 ? 13.718 12.298 -13.239 1.00 85.75 87 LEU A CA 1
ATOM 622 C C . LEU A 1 87 ? 12.872 12.288 -11.956 1.00 85.75 87 LEU A C 1
ATOM 624 O O . LEU A 1 87 ? 11.963 13.102 -11.834 1.00 85.75 87 LEU A O 1
ATOM 628 N N . GLY A 1 88 ? 13.133 11.376 -11.010 1.00 85.06 88 GLY A N 1
ATOM 629 C CA . GLY A 1 88 ? 12.383 11.305 -9.753 1.00 85.06 88 GLY A CA 1
ATOM 630 C C . GLY A 1 88 ? 10.900 10.977 -9.954 1.00 85.06 88 GLY A C 1
ATOM 631 O O . GLY A 1 88 ? 10.047 11.432 -9.191 1.00 85.06 88 GLY A O 1
ATOM 632 N N . MET A 1 89 ? 10.570 10.213 -10.998 1.00 88.75 89 MET A N 1
ATOM 633 C CA . MET A 1 89 ? 9.190 9.831 -11.281 1.00 88.75 89 MET A CA 1
ATOM 634 C C . MET A 1 89 ? 8.636 8.894 -10.207 1.00 88.75 89 MET A C 1
ATOM 636 O O . MET A 1 89 ? 9.363 8.201 -9.484 1.00 88.75 89 MET A O 1
ATOM 640 N N . ARG A 1 90 ? 7.308 8.852 -10.123 1.00 90.62 90 ARG A N 1
ATOM 641 C CA . ARG A 1 90 ? 6.561 8.033 -9.173 1.00 90.62 90 ARG A CA 1
ATOM 642 C C . ARG A 1 90 ? 5.515 7.206 -9.901 1.00 90.62 90 ARG A C 1
ATOM 644 O O . ARG A 1 90 ? 4.881 7.671 -10.846 1.00 90.62 90 ARG A O 1
ATOM 651 N N . LEU A 1 91 ? 5.321 5.983 -9.424 1.00 90.56 91 LEU A N 1
ATOM 652 C CA . LEU A 1 91 ? 4.221 5.122 -9.831 1.00 90.56 91 LEU A CA 1
ATOM 653 C C . LEU A 1 91 ? 3.053 5.326 -8.875 1.00 90.56 91 LEU A C 1
ATOM 655 O O . LEU A 1 91 ? 3.191 5.137 -7.662 1.00 90.56 91 LEU A O 1
ATOM 659 N N . VAL A 1 92 ? 1.900 5.680 -9.431 1.00 91.00 92 VAL A N 1
ATOM 660 C CA . VAL A 1 92 ? 0.658 5.885 -8.687 1.00 91.00 92 VAL A CA 1
ATOM 661 C C . VAL A 1 92 ? -0.379 4.882 -9.176 1.00 91.00 92 VAL A C 1
ATOM 663 O O . VAL A 1 92 ? -0.610 4.730 -10.373 1.00 91.00 92 VAL A O 1
ATOM 666 N N . ALA A 1 93 ? -1.013 4.183 -8.237 1.00 91.06 93 ALA A N 1
ATOM 667 C CA . ALA A 1 93 ? -2.153 3.329 -8.538 1.00 91.06 93 ALA A CA 1
ATOM 668 C C . ALA A 1 93 ? -3.419 4.175 -8.733 1.00 91.06 93 ALA A C 1
ATOM 670 O O . ALA A 1 93 ? -3.708 5.082 -7.944 1.00 91.06 93 ALA A O 1
ATOM 671 N N . SER A 1 94 ? -4.228 3.815 -9.730 1.00 90.12 94 SER A N 1
ATOM 672 C CA . SER A 1 94 ? -5.556 4.396 -9.946 1.00 90.12 94 SER A CA 1
ATOM 673 C C . SER A 1 94 ? -6.396 4.386 -8.663 1.00 90.12 94 SER A C 1
ATOM 675 O O . SER A 1 94 ? -6.269 3.491 -7.820 1.00 90.12 94 SER A O 1
ATOM 677 N N . ALA A 1 95 ? -7.297 5.360 -8.509 1.00 87.19 95 ALA A N 1
ATOM 678 C CA . ALA A 1 95 ? -8.188 5.437 -7.347 1.00 87.19 95 ALA A CA 1
ATOM 679 C C . ALA A 1 95 ? -8.945 4.119 -7.108 1.00 87.19 95 ALA A C 1
ATOM 681 O O . ALA A 1 95 ? -9.018 3.638 -5.979 1.00 87.19 95 ALA A O 1
ATOM 682 N N . ALA A 1 96 ? -9.402 3.471 -8.184 1.00 86.88 96 ALA A N 1
ATOM 683 C CA . ALA A 1 96 ? -10.054 2.174 -8.107 1.00 86.88 96 ALA A CA 1
ATOM 684 C C . ALA A 1 96 ? -9.138 1.083 -7.526 1.00 86.88 96 ALA A C 1
ATOM 686 O O . ALA A 1 96 ? -9.574 0.324 -6.664 1.00 86.88 96 ALA A O 1
ATOM 687 N N . LEU A 1 97 ? -7.884 0.988 -7.962 1.00 88.56 97 LEU A N 1
ATOM 688 C CA . LEU A 1 97 ? -6.968 -0.023 -7.438 1.00 88.56 97 LEU A CA 1
ATOM 689 C C . LEU A 1 97 ? -6.613 0.238 -5.965 1.00 88.56 97 LEU A C 1
ATOM 691 O O . LEU A 1 97 ? -6.566 -0.699 -5.169 1.00 88.56 97 LEU A O 1
ATOM 695 N N . ARG A 1 98 ? -6.448 1.508 -5.578 1.00 89.25 98 ARG A N 1
ATOM 696 C CA . ARG A 1 98 ? -6.228 1.913 -4.178 1.00 89.25 98 ARG A CA 1
ATOM 697 C C . ARG A 1 98 ? -7.414 1.558 -3.288 1.00 89.25 98 ARG A C 1
ATOM 699 O O . ARG A 1 98 ? -7.232 1.037 -2.192 1.00 89.25 98 ARG A O 1
ATOM 706 N N . ASP A 1 99 ? -8.628 1.792 -3.771 1.00 88.19 99 ASP A N 1
ATOM 707 C CA . ASP A 1 99 ? -9.841 1.467 -3.028 1.00 88.19 99 ASP A CA 1
ATOM 708 C C . ASP A 1 99 ? -10.001 -0.056 -2.850 1.00 88.19 99 ASP A C 1
ATOM 710 O O . ASP A 1 99 ? -10.314 -0.529 -1.755 1.00 88.19 99 ASP A O 1
ATOM 714 N N . ASN A 1 100 ? -9.676 -0.837 -3.886 1.00 88.19 100 ASN A N 1
ATOM 715 C CA . ASN A 1 100 ? -9.617 -2.300 -3.808 1.00 88.19 100 ASN A CA 1
ATOM 716 C C . ASN A 1 100 ? -8.563 -2.775 -2.801 1.00 88.19 100 ASN A C 1
ATOM 718 O O . ASN A 1 100 ? -8.832 -3.658 -1.990 1.00 88.19 100 ASN A O 1
ATOM 722 N N . PHE A 1 101 ? -7.379 -2.157 -2.799 1.00 88.50 101 PHE A N 1
ATOM 723 C CA . PHE A 1 101 ? -6.319 -2.490 -1.850 1.00 88.50 101 PHE A CA 1
ATOM 724 C C . PHE A 1 101 ? -6.781 -2.371 -0.389 1.00 88.50 101 PHE A C 1
ATOM 726 O O . PHE A 1 101 ? -6.420 -3.217 0.432 1.00 88.50 101 PHE A O 1
ATOM 733 N N . LEU A 1 102 ? -7.618 -1.371 -0.094 1.00 89.00 102 LEU A N 1
ATOM 734 C CA . LEU A 1 102 ? -8.213 -1.118 1.222 1.00 89.00 102 LEU A CA 1
ATOM 735 C C . LEU A 1 102 ? -9.410 -2.026 1.560 1.00 89.00 102 LEU A C 1
ATOM 737 O O . LEU A 1 102 ? -9.985 -1.893 2.637 1.00 89.00 102 LEU A O 1
ATOM 741 N N . GLY A 1 103 ? -9.792 -2.945 0.671 1.00 86.69 103 GLY A N 1
ATOM 742 C CA . GLY A 1 103 ? -10.917 -3.858 0.881 1.00 86.69 103 GLY A CA 1
ATOM 743 C C . GLY A 1 103 ? -12.283 -3.269 0.527 1.00 86.69 103 GLY A C 1
ATOM 744 O O . GLY A 1 103 ? -13.303 -3.884 0.821 1.00 86.69 103 GLY A O 1
ATOM 745 N N . MET A 1 104 ? -12.335 -2.103 -0.121 1.00 85.69 104 MET A N 1
ATOM 746 C CA . MET A 1 104 ? -13.583 -1.387 -0.420 1.00 85.69 104 MET A CA 1
ATOM 747 C C . MET A 1 104 ? -14.269 -1.889 -1.702 1.00 85.69 104 MET A C 1
ATOM 749 O O . MET A 1 104 ? -14.741 -1.099 -2.520 1.00 85.69 104 MET A O 1
ATOM 753 N N . TYR A 1 105 ? -14.314 -3.208 -1.896 1.00 77.94 105 TYR A N 1
ATOM 754 C CA . TYR A 1 105 ? -14.891 -3.838 -3.088 1.00 77.94 105 TYR A CA 1
ATOM 755 C C . TYR A 1 105 ? -16.411 -3.633 -3.155 1.00 77.94 105 TYR A C 1
ATOM 757 O O . TYR A 1 105 ? -16.939 -3.151 -4.159 1.00 77.94 105 TYR A O 1
ATOM 765 N N . ASP A 1 106 ? -17.097 -3.917 -2.046 1.00 69.25 106 ASP A N 1
ATOM 766 C CA . ASP A 1 106 ? -18.562 -3.887 -1.966 1.00 69.25 106 ASP A CA 1
ATOM 767 C C . ASP A 1 106 ? -19.112 -2.479 -1.711 1.00 69.25 106 ASP A C 1
ATOM 769 O O . ASP A 1 106 ? -20.261 -2.178 -2.033 1.00 69.25 106 ASP A O 1
ATOM 773 N N . LEU A 1 107 ? -18.276 -1.577 -1.188 1.00 67.56 107 LEU A N 1
ATOM 774 C CA . LEU A 1 107 ? -18.675 -0.203 -0.877 1.00 67.56 107 LEU A CA 1
ATOM 775 C C . LEU A 1 107 ? -19.026 0.617 -2.119 1.00 67.56 107 LEU A C 1
ATOM 777 O O . LEU A 1 107 ? -19.822 1.542 -2.012 1.00 67.56 107 LEU A O 1
ATOM 781 N N . ARG A 1 108 ? -18.517 0.250 -3.301 1.00 61.34 108 ARG A N 1
ATOM 782 C CA . ARG A 1 108 ? -18.913 0.888 -4.571 1.00 61.34 108 ARG A CA 1
ATOM 783 C C . ARG A 1 108 ? -20.384 0.672 -4.917 1.00 61.34 108 ARG A C 1
ATOM 785 O O . ARG A 1 108 ? -20.942 1.430 -5.699 1.00 61.34 108 ARG A O 1
ATOM 792 N N . HIS A 1 109 ? -20.988 -0.367 -4.347 1.00 58.78 109 HIS A N 1
ATOM 793 C CA . HIS A 1 109 ? -22.385 -0.739 -4.549 1.00 58.78 109 HIS A CA 1
ATOM 794 C C . HIS A 1 109 ? -23.242 -0.455 -3.301 1.00 58.78 109 HIS A C 1
ATOM 796 O O . HIS A 1 109 ? -24.446 -0.714 -3.298 1.00 58.78 109 HIS A O 1
ATOM 802 N N . SER A 1 110 ? -22.636 0.076 -2.232 1.00 63.81 110 SER A N 1
ATOM 803 C CA . SER A 1 110 ? -23.328 0.478 -1.009 1.00 63.81 110 SER A CA 1
ATOM 804 C C . SER A 1 110 ? -24.037 1.815 -1.212 1.00 63.81 110 SER A C 1
ATOM 806 O O . SER A 1 110 ? -23.472 2.752 -1.766 1.00 63.81 110 SER A O 1
ATOM 808 N N . LYS A 1 111 ? -25.265 1.938 -0.694 1.00 57.97 111 LYS A N 1
ATOM 809 C CA . LYS A 1 111 ? -26.003 3.216 -0.658 1.00 57.97 111 LYS A CA 1
ATOM 810 C C . LYS A 1 111 ? -25.422 4.220 0.341 1.00 57.97 111 LYS A C 1
ATOM 812 O O . LYS A 1 111 ? -25.747 5.398 0.271 1.00 57.97 111 LYS A O 1
ATOM 817 N N . SER A 1 112 ? -24.624 3.748 1.299 1.00 67.19 112 SER A N 1
ATOM 818 C CA . SER A 1 112 ? -23.974 4.601 2.290 1.00 67.19 112 SER A CA 1
ATOM 819 C C . SER A 1 112 ? -22.548 4.877 1.847 1.00 67.19 112 SER A C 1
ATOM 821 O O . SER A 1 112 ? -21.719 3.963 1.838 1.00 67.19 112 SER A O 1
ATOM 823 N N . GLU A 1 113 ? -22.272 6.136 1.523 1.00 72.19 113 GLU A N 1
ATOM 824 C CA . GLU A 1 113 ? -20.915 6.608 1.277 1.00 72.19 113 GLU A CA 1
ATOM 825 C C . GLU A 1 113 ? -20.115 6.615 2.583 1.00 72.19 113 GLU A C 1
ATOM 827 O O . GLU A 1 113 ? -20.628 6.933 3.660 1.00 72.19 113 GLU A O 1
ATOM 832 N N . MET A 1 114 ? -18.845 6.225 2.495 1.00 81.88 114 MET A N 1
ATOM 833 C CA . MET A 1 114 ? -17.935 6.263 3.632 1.00 81.88 114 MET A CA 1
ATOM 834 C C . MET A 1 114 ? -17.447 7.695 3.851 1.00 81.88 114 MET A C 1
ATOM 836 O O . MET A 1 114 ? -17.042 8.369 2.904 1.00 81.88 114 MET A O 1
ATOM 840 N N . SER A 1 115 ? -17.433 8.157 5.103 1.00 87.44 115 SER A N 1
ATOM 841 C CA . SER A 1 115 ? -17.000 9.523 5.397 1.00 87.44 115 SER A CA 1
ATOM 842 C C . SER A 1 115 ? -15.520 9.737 5.060 1.00 87.44 115 SER A C 1
ATOM 844 O O . SER A 1 115 ? -14.702 8.813 5.121 1.00 87.44 115 SER A O 1
ATOM 846 N N . ALA A 1 116 ? -15.139 10.984 4.768 1.00 87.12 116 ALA A N 1
ATOM 847 C CA . ALA A 1 116 ? -13.744 11.336 4.491 1.00 87.12 116 ALA A CA 1
ATOM 848 C C . ALA A 1 116 ? -12.806 10.949 5.650 1.00 87.12 116 ALA A C 1
ATOM 850 O O . ALA A 1 116 ? -11.688 10.488 5.424 1.00 87.12 116 ALA A O 1
ATOM 851 N N . VAL A 1 117 ? -13.279 11.075 6.895 1.00 88.00 117 VAL A N 1
ATOM 852 C CA . VAL A 1 117 ? -12.514 10.704 8.093 1.00 88.00 117 VAL A CA 1
ATOM 853 C C . VAL A 1 117 ? -12.344 9.187 8.189 1.00 88.00 117 VAL A C 1
ATOM 855 O O . VAL A 1 117 ? -11.240 8.716 8.455 1.00 88.00 117 VAL A O 1
ATOM 858 N N . GLN A 1 118 ? -13.396 8.410 7.912 1.00 89.88 118 GLN A N 1
ATOM 859 C CA . GLN A 1 118 ? -13.308 6.947 7.845 1.00 89.88 118 GLN A CA 1
ATOM 860 C C . GLN A 1 118 ? -12.339 6.495 6.747 1.00 89.88 118 GLN A C 1
ATOM 862 O O . GLN A 1 118 ? -11.484 5.647 7.005 1.00 89.88 118 GLN A O 1
ATOM 867 N N . LYS A 1 119 ? -12.403 7.109 5.556 1.00 89.81 119 LYS A N 1
ATOM 868 C CA . LYS A 1 119 ? -11.484 6.817 4.446 1.00 89.81 119 LYS A CA 1
ATOM 869 C C . LYS A 1 119 ? -10.035 7.135 4.814 1.00 89.81 119 LYS A C 1
ATOM 871 O O . LYS A 1 119 ? -9.165 6.290 4.616 1.00 89.81 119 LYS A O 1
ATOM 876 N N . LYS A 1 120 ? -9.771 8.304 5.410 1.00 89.75 120 LYS A N 1
ATOM 877 C CA . LYS A 1 120 ? -8.428 8.684 5.881 1.00 89.75 120 LYS A CA 1
ATOM 878 C C . LYS A 1 120 ? -7.923 7.743 6.980 1.00 89.75 120 LYS A C 1
ATOM 880 O O . LYS A 1 120 ? -6.762 7.340 6.949 1.00 89.75 120 LYS A O 1
ATOM 885 N N . ALA A 1 121 ? -8.774 7.347 7.929 1.00 90.88 121 ALA A N 1
ATOM 886 C CA . ALA A 1 121 ? -8.407 6.381 8.966 1.00 90.88 121 ALA A CA 1
ATOM 887 C C . ALA A 1 121 ? -8.041 5.020 8.357 1.00 90.88 121 ALA A C 1
ATOM 889 O O . ALA A 1 121 ? -7.000 4.456 8.692 1.00 90.88 121 ALA A O 1
ATOM 890 N N . LEU A 1 122 ? -8.839 4.532 7.405 1.00 91.31 122 LEU A N 1
ATOM 891 C CA . LEU A 1 122 ? -8.579 3.282 6.698 1.00 91.31 122 LEU A CA 1
ATOM 892 C C . LEU A 1 122 ? -7.279 3.337 5.884 1.00 91.31 122 LEU A C 1
ATOM 894 O O . LEU A 1 122 ? -6.503 2.388 5.911 1.00 91.31 122 LEU A O 1
ATOM 898 N N . GLN A 1 123 ? -6.993 4.461 5.223 1.00 91.44 123 GLN A N 1
ATOM 899 C CA . GLN A 1 123 ? -5.727 4.690 4.522 1.00 91.44 123 GLN A CA 1
ATOM 900 C C . GLN A 1 123 ? -4.521 4.630 5.468 1.00 91.44 123 GLN A C 1
ATOM 902 O O . GLN A 1 123 ? -3.519 3.999 5.140 1.00 91.44 123 GLN A O 1
ATOM 907 N N . ARG A 1 124 ? -4.621 5.231 6.663 1.00 89.94 124 ARG A N 1
ATOM 908 C CA . ARG A 1 124 ? -3.559 5.168 7.683 1.00 89.94 124 ARG A CA 1
ATOM 909 C C . ARG A 1 124 ? -3.338 3.746 8.204 1.00 89.94 124 ARG A C 1
ATOM 911 O O . ARG A 1 124 ? -2.193 3.349 8.394 1.00 89.94 124 ARG A O 1
ATOM 918 N N . VAL A 1 125 ? -4.410 2.975 8.392 1.00 90.81 125 VAL A N 1
ATOM 919 C CA . VAL A 1 125 ? -4.325 1.545 8.738 1.00 90.81 125 VAL A CA 1
ATOM 920 C C . VAL A 1 125 ? -3.721 0.735 7.584 1.00 90.81 125 VAL A C 1
ATOM 922 O O . VAL A 1 125 ? -2.893 -0.138 7.810 1.00 90.81 125 VAL A O 1
ATOM 925 N N . GLY A 1 126 ? -4.084 1.029 6.336 1.00 88.25 126 GLY A N 1
ATOM 926 C CA . GLY A 1 126 ? -3.527 0.352 5.164 1.00 88.25 126 GLY A CA 1
ATOM 927 C C . GLY A 1 126 ? -2.035 0.604 4.972 1.00 88.25 126 GLY A C 1
ATOM 928 O O . GLY A 1 126 ? -1.291 -0.326 4.663 1.00 88.25 126 GLY A O 1
ATOM 929 N N . ALA A 1 127 ? -1.584 1.832 5.229 1.00 86.94 127 ALA A N 1
ATOM 930 C CA . ALA A 1 127 ? -0.178 2.206 5.133 1.00 86.94 127 ALA A CA 1
ATOM 931 C C . ALA A 1 127 ? 0.718 1.466 6.146 1.00 86.94 127 ALA A C 1
ATOM 933 O O . ALA A 1 127 ? 1.893 1.248 5.861 1.00 86.94 127 ALA A O 1
ATOM 934 N N . SER A 1 128 ? 0.183 1.046 7.301 1.00 85.88 128 SER A N 1
ATOM 935 C CA . SER A 1 128 ? 0.951 0.317 8.323 1.00 85.88 128 SER A CA 1
ATOM 936 C C . SER A 1 128 ? 1.074 -1.189 8.063 1.00 85.88 128 SER A C 1
ATOM 938 O O . SER A 1 128 ? 1.859 -1.863 8.737 1.00 85.88 128 SER A O 1
ATOM 940 N N . ARG A 1 129 ? 0.349 -1.722 7.067 1.00 84.12 129 ARG A N 1
ATOM 941 C CA . ARG A 1 129 ? 0.425 -3.116 6.597 1.00 84.12 129 ARG A CA 1
ATOM 942 C C . ARG A 1 129 ? 0.432 -4.125 7.759 1.00 84.12 129 ARG A C 1
ATOM 944 O O . ARG A 1 129 ? -0.520 -4.191 8.533 1.00 84.12 129 ARG A O 1
ATOM 951 N N . THR A 1 130 ? 1.504 -4.910 7.888 1.00 81.62 130 THR A N 1
ATOM 952 C CA . THR A 1 130 ? 1.685 -5.950 8.910 1.00 81.62 130 THR A CA 1
ATOM 953 C C . THR A 1 130 ? 2.154 -5.419 10.261 1.00 81.62 130 THR A C 1
ATOM 955 O O . THR A 1 130 ? 2.066 -6.149 11.242 1.00 81.62 130 THR A O 1
ATOM 958 N N . SER A 1 131 ? 2.657 -4.182 10.334 1.00 80.62 131 SER A N 1
ATOM 959 C CA . SER A 1 131 ? 3.017 -3.546 11.610 1.00 80.62 131 SER A CA 1
ATOM 960 C C . SER A 1 131 ? 1.753 -3.180 12.395 1.00 80.62 131 SER A C 1
ATOM 962 O O . SER A 1 131 ? 1.654 -3.402 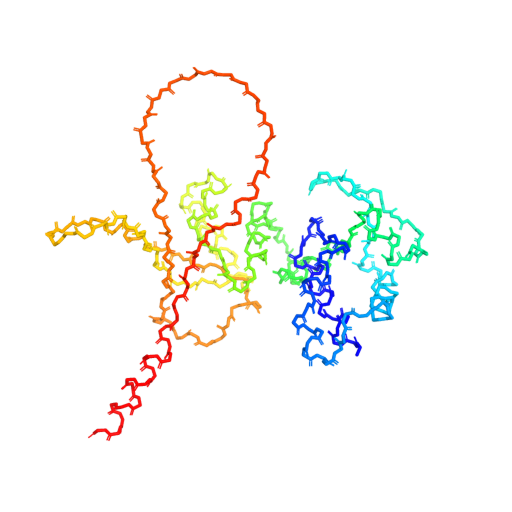13.604 1.00 80.62 131 SER A O 1
ATOM 964 N N . GLY A 1 132 ? 0.722 -2.735 11.670 1.00 83.38 132 GLY A N 1
ATOM 965 C CA . GLY A 1 132 ? -0.510 -2.225 12.255 1.00 83.38 132 GLY A CA 1
ATOM 966 C C . GLY A 1 132 ? -0.317 -0.838 12.849 1.00 83.38 132 GLY A C 1
ATOM 967 O O . GLY A 1 132 ? 0.779 -0.282 12.889 1.00 83.38 132 GLY A O 1
ATOM 968 N N . VAL A 1 133 ? -1.415 -0.232 13.281 1.00 87.56 133 VAL A N 1
ATOM 969 C CA . VAL A 1 133 ? -1.390 1.097 13.901 1.00 87.56 133 VAL A CA 1
ATOM 970 C C . VAL A 1 133 ? -2.253 1.104 15.147 1.00 87.56 133 VAL A C 1
ATOM 972 O O . VAL A 1 133 ? -3.314 0.484 15.178 1.00 87.56 133 VAL A O 1
ATOM 975 N N . THR A 1 134 ? -1.808 1.786 16.199 1.00 87.62 134 THR A N 1
ATOM 976 C CA . THR A 1 134 ? -2.579 1.824 17.441 1.00 87.62 134 THR A CA 1
ATOM 977 C C . THR A 1 134 ? -3.739 2.809 17.329 1.00 87.62 134 THR A C 1
ATOM 979 O O . THR A 1 134 ? -3.623 3.887 16.740 1.00 87.62 134 THR A O 1
ATOM 982 N N . GLN A 1 135 ? -4.873 2.449 17.926 1.00 88.75 135 GLN A N 1
ATOM 983 C CA . GLN A 1 135 ? -6.064 3.287 17.975 1.00 88.75 135 GLN A CA 1
ATOM 984 C C . GLN A 1 135 ? -5.764 4.631 18.656 1.00 88.75 135 GLN A C 1
ATOM 986 O O . GLN A 1 135 ? -6.269 5.656 18.207 1.00 88.75 135 GLN A O 1
ATOM 991 N N . ASN A 1 136 ? -4.904 4.644 19.683 1.00 86.44 136 ASN A N 1
ATOM 992 C CA . ASN A 1 136 ? -4.481 5.875 20.355 1.00 86.44 136 ASN A CA 1
ATOM 993 C C . ASN A 1 136 ? -3.655 6.792 19.446 1.00 86.44 136 ASN A C 1
ATOM 995 O O . ASN A 1 136 ? -3.893 7.997 19.442 1.00 86.44 136 ASN A O 1
ATOM 999 N N . ASP A 1 137 ? -2.700 6.246 18.685 1.00 86.38 137 ASP A N 1
ATOM 1000 C CA . ASP A 1 137 ? -1.871 7.052 17.781 1.00 86.38 137 ASP A CA 1
ATOM 1001 C C . ASP A 1 137 ? -2.724 7.649 16.651 1.00 86.38 137 ASP A C 1
ATOM 1003 O O . ASP A 1 137 ? -2.592 8.834 16.342 1.00 86.38 137 ASP A O 1
ATOM 1007 N N . LEU A 1 138 ? -3.671 6.877 16.097 1.00 88.38 138 LEU A N 1
ATOM 1008 C CA . LEU A 1 138 ? -4.620 7.413 15.119 1.00 88.38 138 LEU A CA 1
ATOM 1009 C C . LEU A 1 138 ? -5.512 8.495 15.727 1.00 88.38 138 LEU A C 1
ATOM 1011 O O . LEU A 1 138 ? -5.615 9.575 15.154 1.00 88.38 138 LEU A O 1
ATOM 1015 N N . CYS A 1 139 ? -6.120 8.238 16.887 1.00 88.12 139 CYS A N 1
ATOM 1016 C CA . CYS A 1 139 ? -6.994 9.195 17.567 1.00 88.12 139 CYS A CA 1
ATOM 1017 C C . CYS A 1 139 ? -6.303 10.554 17.759 1.00 88.12 139 CYS A C 1
ATOM 1019 O O . CYS A 1 139 ? -6.877 11.589 17.425 1.00 88.12 139 CYS A O 1
ATOM 1021 N N . LYS A 1 140 ? -5.036 10.534 18.202 1.00 88.62 140 LYS A N 1
ATOM 1022 C CA . LYS A 1 140 ? -4.189 11.728 18.330 1.00 88.62 140 LYS A CA 1
ATOM 1023 C C . LYS A 1 140 ? -3.914 12.392 16.982 1.00 88.62 140 LYS A C 1
ATOM 1025 O O . LYS A 1 140 ? -4.052 13.602 16.878 1.00 88.62 140 LYS A O 1
ATOM 1030 N N . SER A 1 141 ? -3.575 11.616 15.949 1.00 87.00 141 SER A N 1
ATOM 1031 C CA . SER A 1 141 ? -3.285 12.152 14.609 1.00 87.00 141 SER A CA 1
ATOM 1032 C C . SER A 1 141 ? -4.471 12.873 13.962 1.00 87.00 141 SER A C 1
ATOM 1034 O O . SER A 1 141 ? -4.274 13.762 13.141 1.00 87.00 141 SER A O 1
ATOM 1036 N N . PHE A 1 142 ? -5.697 12.501 14.337 1.00 86.56 142 PHE A N 1
ATOM 1037 C CA . PHE A 1 142 ? -6.917 13.143 13.858 1.00 86.56 142 PHE A CA 1
ATOM 1038 C C . PHE A 1 142 ? -7.444 14.242 14.794 1.00 86.56 142 PHE A C 1
ATOM 1040 O O . PHE A 1 142 ? -8.464 14.845 14.472 1.00 86.56 142 PHE A O 1
ATOM 1047 N N . GLY A 1 143 ? -6.810 14.479 15.949 1.00 85.25 143 GLY A N 1
ATOM 1048 C CA . GLY A 1 143 ? -7.278 15.463 16.932 1.00 85.25 143 GLY A CA 1
ATOM 1049 C C . GLY A 1 143 ? -8.694 15.189 17.456 1.00 85.25 143 GLY A C 1
ATOM 1050 O O . GLY A 1 143 ? -9.408 16.120 17.810 1.00 85.25 143 GLY A O 1
ATOM 1051 N N . MET A 1 144 ? -9.131 13.924 17.458 1.00 85.75 144 MET A N 1
ATOM 1052 C CA . MET A 1 144 ? -10.488 13.538 17.850 1.00 85.75 144 MET A CA 1
ATOM 1053 C C . MET A 1 144 ? -10.541 13.031 19.290 1.00 85.75 144 MET A C 1
ATOM 1055 O O . MET A 1 144 ? -9.593 12.424 19.790 1.00 85.75 144 MET A O 1
ATOM 1059 N N . GLU A 1 145 ? -11.697 13.195 19.930 1.00 84.38 145 GLU A N 1
ATOM 1060 C CA . GLU A 1 145 ? -11.995 12.516 21.188 1.00 84.38 145 GLU A CA 1
ATOM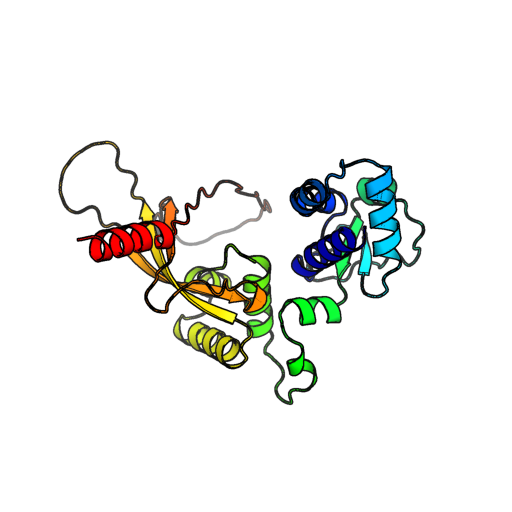 1061 C C . GLU A 1 145 ? -12.081 10.994 20.996 1.00 84.38 145 GLU A C 1
ATOM 1063 O O . GLU A 1 145 ? -12.587 10.493 19.984 1.00 84.38 145 GLU A O 1
ATOM 1068 N N . GLY A 1 146 ? -11.643 10.240 22.010 1.00 79.25 146 GLY A N 1
ATOM 1069 C CA . GLY A 1 146 ? -11.606 8.775 21.966 1.00 79.25 146 GLY A CA 1
ATOM 1070 C C . GLY A 1 146 ? -12.965 8.127 21.689 1.00 79.25 146 GLY A C 1
ATOM 1071 O O . GLY A 1 146 ? -13.029 7.134 20.962 1.00 79.25 146 GLY A O 1
ATOM 1072 N N . ASN A 1 147 ? -14.052 8.717 22.196 1.00 84.50 147 ASN A N 1
ATOM 1073 C CA . ASN A 1 147 ? -15.417 8.235 21.967 1.00 84.50 147 ASN A CA 1
ATOM 1074 C C . ASN A 1 147 ? -15.818 8.350 20.491 1.00 84.50 147 ASN A C 1
ATOM 1076 O O . ASN A 1 147 ? -16.340 7.399 19.912 1.00 84.50 147 ASN A O 1
ATOM 1080 N N . ASN A 1 148 ? -15.498 9.474 19.847 1.00 86.06 148 ASN A N 1
ATOM 1081 C CA . ASN A 1 148 ? -15.799 9.694 18.432 1.00 86.06 148 ASN A CA 1
ATOM 1082 C C . ASN A 1 148 ? -14.981 8.749 17.547 1.00 86.06 148 ASN A C 1
ATOM 1084 O O . ASN A 1 148 ? -15.516 8.109 16.636 1.00 86.06 148 ASN A O 1
ATOM 1088 N N . PHE A 1 149 ? -13.693 8.578 17.863 1.00 88.56 149 PHE A N 1
ATOM 1089 C CA . PHE A 1 149 ? -12.850 7.646 17.123 1.00 88.56 149 PHE A CA 1
ATOM 1090 C C . PHE A 1 149 ? -13.277 6.187 17.325 1.00 88.56 149 PHE A C 1
ATOM 1092 O O . PHE A 1 149 ? -13.195 5.382 16.397 1.00 88.56 149 PHE A O 1
ATOM 1099 N N . HIS A 1 150 ? -13.799 5.833 18.502 1.00 88.31 150 HIS A N 1
ATOM 1100 C CA . HIS A 1 150 ? -14.339 4.500 18.751 1.00 88.31 150 HIS A CA 1
ATOM 1101 C C . HIS A 1 150 ? -15.452 4.135 17.758 1.00 88.31 150 HIS A C 1
ATOM 1103 O O . HIS A 1 150 ? -15.402 3.040 17.193 1.00 88.31 150 HIS A O 1
ATOM 1109 N N . TYR A 1 151 ? -16.398 5.043 17.485 1.00 89.88 151 TYR A N 1
ATOM 1110 C CA . TYR A 1 151 ? -17.473 4.811 16.510 1.00 89.88 151 TYR A CA 1
ATOM 1111 C C . TYR A 1 151 ? -16.955 4.642 15.080 1.00 89.88 151 TYR A C 1
ATOM 1113 O O . TYR A 1 151 ? -17.434 3.769 14.354 1.00 89.88 151 TYR A O 1
ATOM 1121 N N . ILE A 1 152 ? -15.932 5.407 14.688 1.00 89.50 152 ILE A N 1
ATOM 1122 C CA . ILE A 1 152 ? -15.270 5.254 13.383 1.00 89.50 152 ILE A CA 1
ATOM 1123 C C . ILE A 1 152 ? -14.690 3.848 13.254 1.00 89.50 152 ILE A C 1
ATOM 1125 O O . ILE A 1 152 ? -14.990 3.134 12.297 1.00 89.50 152 ILE A O 1
ATOM 1129 N N . VAL A 1 153 ? -13.907 3.421 14.245 1.00 89.69 153 VAL A N 1
ATOM 1130 C CA . VAL A 1 153 ? -13.293 2.091 14.236 1.00 89.69 153 VAL A CA 1
ATOM 1131 C C . VAL A 1 153 ? -14.369 0.996 14.309 1.00 89.69 153 VAL A C 1
ATOM 1133 O O . VAL A 1 153 ? -14.229 -0.034 13.658 1.00 89.69 153 VAL A O 1
ATOM 1136 N N . GLN A 1 154 ? -15.463 1.212 15.047 1.00 89.81 154 GLN A N 1
ATOM 1137 C CA . GLN A 1 154 ? -16.565 0.249 15.159 1.00 89.81 154 GLN A CA 1
ATOM 1138 C C . GLN A 1 154 ? -17.265 0.058 13.812 1.00 89.81 154 GLN A C 1
ATOM 1140 O O . GLN A 1 154 ? -17.549 -1.071 13.423 1.00 89.81 154 GLN A O 1
ATOM 1145 N N . SER A 1 155 ? -17.500 1.154 13.091 1.00 88.81 155 SER A N 1
ATOM 1146 C CA . SER A 1 155 ? -18.102 1.138 11.758 1.00 88.81 155 SER A CA 1
ATOM 1147 C C . SER A 1 155 ? -17.196 0.459 10.724 1.00 88.81 155 SER A C 1
ATOM 1149 O O . SER A 1 155 ? -17.653 -0.388 9.963 1.00 88.81 155 SER A O 1
ATOM 1151 N N . LEU A 1 156 ? -15.889 0.744 10.733 1.00 90.06 156 LEU A N 1
ATOM 1152 C CA . LEU A 1 156 ? -14.933 0.073 9.840 1.00 90.06 156 LEU A CA 1
ATOM 1153 C C . LEU A 1 156 ? -14.819 -1.433 10.141 1.00 90.06 156 LEU A C 1
ATOM 1155 O O . LEU A 1 156 ? -14.656 -2.245 9.228 1.00 90.06 156 LEU A O 1
ATOM 1159 N N . GLN A 1 157 ? -14.921 -1.819 11.417 1.00 89.44 157 GLN A N 1
ATOM 1160 C CA . GLN A 1 157 ? -14.909 -3.221 11.830 1.00 89.44 157 GLN A CA 1
ATOM 1161 C C . GLN A 1 157 ? -16.201 -3.948 11.428 1.00 89.44 157 GLN A C 1
ATOM 1163 O O . GLN A 1 157 ? -16.130 -5.084 10.962 1.00 89.44 157 GLN A O 1
ATOM 1168 N N . SER A 1 158 ? -17.376 -3.322 11.573 1.00 86.81 158 SER A N 1
ATOM 1169 C CA . SER A 1 158 ? -18.649 -3.940 11.169 1.00 86.81 158 SER A CA 1
ATOM 1170 C C . SER A 1 158 ? -18.731 -4.164 9.657 1.00 86.81 158 SER A C 1
ATOM 1172 O O . SER A 1 158 ? -19.314 -5.151 9.215 1.00 86.81 158 SER A O 1
ATOM 1174 N N . GLN A 1 159 ? -18.063 -3.313 8.875 1.00 86.19 159 GLN A N 1
ATOM 1175 C CA . GLN A 1 159 ? -17.878 -3.473 7.430 1.00 86.19 159 GLN A CA 1
ATOM 1176 C C . GLN A 1 159 ? -16.787 -4.494 7.058 1.00 86.19 159 GLN A C 1
ATOM 1178 O O . GLN A 1 159 ? -16.514 -4.688 5.878 1.00 86.19 159 GLN A O 1
ATOM 1183 N N . LYS A 1 160 ? -16.149 -5.151 8.039 1.00 86.75 160 LYS A N 1
ATOM 1184 C CA . LYS A 1 160 ? -15.062 -6.129 7.846 1.00 86.75 160 LYS A CA 1
ATOM 1185 C C . LYS A 1 160 ? -13.847 -5.580 7.083 1.00 86.75 160 LYS A C 1
ATOM 1187 O O . LYS A 1 160 ? -13.093 -6.351 6.492 1.00 86.75 160 LYS A O 1
ATOM 1192 N N . LEU A 1 161 ? -13.619 -4.266 7.127 1.00 88.12 161 LEU A N 1
ATOM 1193 C CA . LEU A 1 161 ? -12.455 -3.625 6.500 1.00 88.12 161 LEU A CA 1
ATOM 1194 C C . LEU A 1 161 ? -11.210 -3.706 7.389 1.00 88.12 161 LEU A C 1
ATOM 1196 O O . LEU A 1 161 ? -10.084 -3.785 6.891 1.00 88.12 161 LEU A O 1
ATOM 1200 N N . ILE A 1 162 ? -11.420 -3.695 8.708 1.00 90.56 162 ILE A N 1
ATOM 1201 C CA . ILE A 1 162 ? -10.352 -3.754 9.705 1.00 90.56 162 ILE A CA 1
ATOM 1202 C C . ILE A 1 162 ? -10.609 -4.819 10.768 1.00 90.56 162 ILE A C 1
ATOM 1204 O O . ILE A 1 162 ? -11.750 -5.156 11.090 1.00 90.56 162 ILE A O 1
ATOM 1208 N N . VAL A 1 163 ? -9.522 -5.265 11.391 1.00 87.12 163 VAL A N 1
ATOM 1209 C CA . VAL A 1 163 ? -9.515 -6.150 12.557 1.00 87.12 163 VAL A CA 1
ATOM 1210 C C . VAL A 1 163 ? -8.869 -5.424 13.735 1.00 87.12 163 VAL A C 1
ATOM 1212 O O . VAL A 1 163 ? -7.811 -4.806 13.597 1.00 87.12 163 VAL A O 1
ATOM 1215 N N . ARG A 1 164 ? -9.509 -5.512 14.908 1.00 86.56 164 ARG A N 1
ATOM 1216 C CA . ARG A 1 164 ? -8.971 -5.016 16.181 1.00 86.56 164 ARG A CA 1
ATOM 1217 C C . ARG A 1 164 ? -8.210 -6.125 16.904 1.00 86.56 164 ARG A C 1
ATOM 1219 O O . ARG A 1 164 ? -8.729 -7.228 17.064 1.00 86.56 164 ARG A O 1
ATOM 1226 N N . ARG A 1 165 ? -7.015 -5.815 17.401 1.00 80.75 165 ARG A N 1
ATOM 1227 C CA . ARG A 1 165 ? -6.224 -6.675 18.292 1.00 80.75 165 ARG A CA 1
ATOM 1228 C C . ARG A 1 165 ? -5.918 -5.907 19.573 1.00 80.75 165 ARG A C 1
ATOM 1230 O O . ARG A 1 165 ? -5.497 -4.760 19.494 1.00 80.75 165 ARG A O 1
ATOM 1237 N N . SER A 1 166 ? -6.144 -6.516 20.736 1.00 76.38 166 SER A N 1
ATOM 1238 C CA . SER A 1 166 ? -5.812 -5.879 22.016 1.00 76.38 166 SER A CA 1
ATOM 1239 C C . SER A 1 166 ? -4.292 -5.783 22.162 1.00 76.38 166 SER A C 1
ATOM 1241 O O . SER A 1 166 ? -3.580 -6.772 21.977 1.00 76.38 166 SER A O 1
ATOM 1243 N N . THR A 1 167 ? -3.811 -4.587 22.486 1.00 72.19 167 THR A N 1
ATOM 1244 C CA . THR A 1 167 ? -2.393 -4.236 22.488 1.00 72.19 167 THR A CA 1
ATOM 1245 C C . THR A 1 167 ? -2.037 -3.465 23.747 1.00 72.19 167 THR A C 1
ATOM 1247 O O . THR A 1 167 ? -2.673 -2.475 24.106 1.00 72.19 167 THR A O 1
ATOM 1250 N N . ILE A 1 168 ? -0.970 -3.888 24.410 1.00 72.94 168 ILE A N 1
ATOM 1251 C CA . ILE A 1 168 ? -0.435 -3.220 25.586 1.00 72.94 168 ILE A CA 1
ATOM 1252 C C . ILE A 1 168 ? 0.784 -2.407 25.161 1.00 72.94 168 ILE A C 1
ATOM 1254 O O . ILE A 1 168 ? 1.777 -2.957 24.693 1.00 72.94 168 ILE A O 1
ATOM 1258 N N . ILE A 1 169 ? 0.723 -1.092 25.351 1.00 69.38 169 ILE A N 1
ATOM 1259 C CA . ILE A 1 169 ? 1.875 -0.212 25.169 1.00 69.38 169 ILE A CA 1
ATOM 1260 C C . ILE A 1 169 ? 2.575 -0.069 26.517 1.00 69.38 169 ILE A C 1
ATOM 1262 O O . ILE A 1 169 ? 1.990 0.446 27.475 1.00 69.38 169 ILE A O 1
ATOM 1266 N N . LYS A 1 170 ? 3.831 -0.513 26.588 1.00 70.62 170 LYS A N 1
ATOM 1267 C CA . LYS A 1 170 ? 4.714 -0.302 27.739 1.00 70.62 170 LYS A CA 1
ATOM 1268 C C . LYS A 1 170 ? 5.714 0.793 27.383 1.00 70.62 170 LYS A C 1
ATOM 1270 O O . LYS A 1 170 ? 6.493 0.643 26.446 1.00 70.62 170 LYS A O 1
ATOM 1275 N N . PHE A 1 171 ? 5.711 1.889 28.135 1.00 60.88 171 PHE A N 1
ATOM 1276 C CA . PHE A 1 171 ? 6.770 2.893 28.031 1.00 60.88 171 PHE A CA 1
ATOM 1277 C C . PHE A 1 171 ? 7.955 2.452 28.890 1.00 60.88 171 PHE A C 1
ATOM 1279 O O . PHE A 1 171 ? 7.797 2.210 30.092 1.00 60.88 171 PHE A O 1
ATOM 1286 N N . LYS A 1 172 ? 9.134 2.303 28.277 1.00 52.12 172 LYS A N 1
ATOM 1287 C CA . LYS A 1 172 ? 10.370 2.022 29.014 1.00 52.12 172 LYS A CA 1
ATOM 1288 C C . LYS A 1 172 ? 10.820 3.318 29.691 1.00 52.12 172 LYS A C 1
ATOM 1290 O O . LYS A 1 172 ? 11.168 4.275 29.008 1.00 52.12 172 LYS A O 1
ATOM 1295 N N . GLY A 1 173 ? 10.766 3.350 31.022 1.00 42.88 173 GLY A N 1
ATOM 1296 C CA . GLY A 1 173 ? 11.445 4.376 31.811 1.00 42.88 173 GLY A CA 1
ATOM 1297 C C . GLY A 1 173 ? 12.954 4.159 31.724 1.00 42.88 173 GLY A C 1
ATOM 1298 O O . GLY A 1 173 ? 13.412 3.015 31.794 1.00 42.88 173 GLY A O 1
ATOM 1299 N N . ASN A 1 174 ? 13.720 5.230 31.529 1.00 38.34 174 ASN A N 1
ATOM 1300 C CA . ASN A 1 174 ? 15.176 5.163 31.584 1.00 38.34 174 ASN A CA 1
ATOM 1301 C C . ASN A 1 174 ? 15.590 4.924 33.038 1.00 38.34 174 ASN A C 1
ATOM 1303 O O . ASN A 1 174 ? 15.563 5.841 33.852 1.00 38.34 174 ASN A O 1
ATOM 1307 N N . GLY A 1 175 ? 15.952 3.685 33.358 1.00 37.03 175 GLY A N 1
ATOM 1308 C CA . GLY A 1 175 ? 16.583 3.329 34.621 1.00 37.03 175 GLY A CA 1
ATOM 1309 C C . GLY A 1 175 ? 18.012 2.891 34.359 1.00 37.03 175 GLY A C 1
ATOM 1310 O O . GLY A 1 175 ? 18.233 1.750 33.957 1.00 37.03 175 GLY A O 1
ATOM 1311 N N . ALA A 1 176 ? 18.964 3.800 34.577 1.00 39.91 176 ALA A N 1
ATOM 1312 C CA . ALA A 1 176 ? 20.277 3.393 35.053 1.00 39.91 176 ALA A CA 1
ATOM 1313 C C . ALA A 1 176 ? 20.078 2.692 36.405 1.00 39.91 176 ALA A C 1
ATOM 1315 O O . ALA A 1 176 ? 19.199 3.070 37.180 1.00 39.91 176 ALA A O 1
ATOM 1316 N N . GLU A 1 177 ? 20.858 1.642 36.621 1.00 43.12 177 GLU A N 1
ATOM 1317 C CA . GLU A 1 177 ? 20.874 0.778 37.796 1.00 43.12 177 GLU A CA 1
ATOM 1318 C C . GLU A 1 177 ? 20.572 1.522 39.106 1.00 43.12 177 GLU A C 1
ATOM 1320 O O . GLU A 1 177 ? 21.350 2.372 39.540 1.00 43.12 177 GLU A O 1
ATOM 1325 N N . LYS A 1 178 ? 19.445 1.176 39.737 1.00 37.53 178 LYS A N 1
ATOM 1326 C CA . LYS A 1 178 ? 19.308 1.025 41.191 1.00 37.53 178 LYS A CA 1
ATOM 1327 C C . LYS A 1 178 ? 17.947 0.423 41.526 1.00 37.53 178 LYS A C 1
ATOM 1329 O O . LYS A 1 178 ? 16.907 0.905 41.080 1.00 37.53 178 LYS A O 1
ATOM 1334 N N . GLU A 1 179 ? 17.998 -0.669 42.280 1.00 41.72 179 GLU A N 1
ATOM 1335 C CA . GLU A 1 179 ? 16.872 -1.236 43.013 1.00 41.72 179 GLU A CA 1
ATOM 1336 C C . GLU A 1 179 ? 16.272 -0.152 43.909 1.00 41.72 179 GLU A C 1
ATOM 1338 O O . GLU A 1 179 ? 16.968 0.390 44.758 1.00 41.72 179 GLU A O 1
ATOM 1343 N N . ASP A 1 180 ? 15.017 0.215 43.660 1.00 33.53 180 ASP A N 1
ATOM 1344 C CA . ASP A 1 180 ? 13.994 0.371 44.694 1.00 33.53 180 ASP A CA 1
ATOM 1345 C C . ASP A 1 180 ? 12.638 0.729 44.066 1.00 33.53 180 ASP A C 1
ATOM 1347 O O . ASP A 1 180 ? 12.519 1.174 42.923 1.00 33.53 180 ASP A O 1
ATOM 1351 N N . ALA A 1 181 ? 11.588 0.403 44.810 1.00 39.66 181 ALA A N 1
ATOM 1352 C CA . ALA A 1 181 ? 10.220 0.206 44.363 1.00 39.66 181 ALA A CA 1
ATOM 1353 C C . ALA A 1 181 ? 9.564 1.366 43.576 1.00 39.66 181 ALA A C 1
ATOM 1355 O O . ALA A 1 181 ? 9.704 2.547 43.877 1.00 39.66 181 ALA A O 1
ATOM 1356 N N . SER A 1 182 ? 8.687 0.964 42.647 1.00 46.03 182 SER A N 1
ATOM 1357 C CA . SER A 1 182 ? 7.596 1.767 42.072 1.00 46.03 182 SER A CA 1
ATOM 1358 C C . SER A 1 182 ? 7.961 2.850 41.047 1.00 46.03 182 SER A C 1
ATOM 1360 O O . SER A 1 182 ? 7.428 3.960 41.080 1.00 46.03 182 SER A O 1
ATOM 1362 N N . GLN A 1 183 ? 8.765 2.518 40.033 1.00 37.78 183 GLN A N 1
ATOM 1363 C CA . GLN A 1 183 ? 8.762 3.324 38.809 1.00 37.78 183 GLN A CA 1
ATOM 1364 C C . GLN A 1 183 ? 7.537 2.981 37.953 1.00 37.78 183 GLN A C 1
ATOM 1366 O O . GLN A 1 183 ? 7.430 1.882 37.404 1.00 37.78 183 GLN A O 1
ATOM 1371 N N . ASN A 1 184 ? 6.606 3.934 37.860 1.00 40.81 184 ASN A N 1
ATOM 1372 C CA . ASN A 1 184 ? 5.390 3.889 37.049 1.00 40.81 184 ASN A CA 1
ATOM 1373 C C . ASN A 1 184 ? 5.709 3.617 35.568 1.00 40.81 184 ASN A C 1
ATOM 1375 O O . ASN A 1 184 ? 5.750 4.527 34.739 1.00 40.81 184 ASN A O 1
ATOM 1379 N N . LYS A 1 185 ? 5.879 2.342 35.200 1.00 50.03 185 LYS A N 1
ATOM 1380 C CA . LYS A 1 185 ? 5.720 1.888 33.817 1.00 50.03 185 LYS A CA 1
ATOM 1381 C C . LYS A 1 185 ? 4.285 2.230 33.440 1.00 50.03 185 LYS A C 1
ATOM 1383 O O . LYS A 1 185 ? 3.358 1.553 33.877 1.00 50.03 185 LYS A O 1
ATOM 1388 N N . ARG A 1 186 ? 4.077 3.312 32.686 1.00 53.12 186 ARG A N 1
ATOM 1389 C CA . ARG A 1 186 ? 2.741 3.716 32.235 1.00 53.12 186 ARG A CA 1
ATOM 1390 C C . ARG A 1 186 ? 2.252 2.681 31.226 1.00 53.12 186 ARG A C 1
ATOM 1392 O O . ARG A 1 186 ? 2.486 2.796 30.033 1.00 53.12 186 ARG A O 1
ATOM 1399 N N . VAL A 1 187 ? 1.636 1.613 31.708 1.00 59.16 187 VAL A N 1
ATOM 1400 C CA . VAL A 1 187 ? 1.075 0.570 30.854 1.00 59.16 187 VAL A CA 1
ATOM 1401 C C . VAL A 1 187 ? -0.253 1.091 30.319 1.00 59.16 187 VAL A C 1
ATOM 1403 O O . VAL A 1 187 ? -1.194 1.290 31.081 1.00 59.16 187 VAL A O 1
ATOM 1406 N N . THR A 1 188 ? -0.329 1.361 29.016 1.00 68.25 188 THR A N 1
ATOM 1407 C CA . THR A 1 188 ? -1.575 1.808 28.376 1.00 68.25 188 THR A CA 1
ATOM 1408 C C . THR A 1 188 ? -2.138 0.673 27.537 1.00 68.25 188 THR A C 1
ATOM 1410 O O . THR A 1 188 ? -1.472 0.193 26.622 1.00 68.25 188 THR A O 1
ATOM 1413 N N . ASN A 1 189 ? -3.365 0.245 27.831 1.00 71.56 189 ASN A N 1
ATOM 1414 C CA . ASN A 1 189 ? -4.086 -0.714 26.997 1.00 71.56 189 ASN A CA 1
ATOM 1415 C C . ASN A 1 189 ? -4.769 0.038 25.844 1.00 71.56 189 ASN A C 1
ATOM 1417 O O . ASN A 1 189 ? -5.453 1.037 26.062 1.00 71.56 189 ASN A O 1
ATOM 1421 N N . THR A 1 190 ? -4.549 -0.406 24.615 1.00 80.31 190 THR A N 1
ATOM 1422 C CA . THR A 1 190 ? -5.178 0.129 23.406 1.00 80.31 190 THR A CA 1
ATOM 1423 C C . THR A 1 190 ? -5.422 -1.012 22.421 1.00 80.31 190 THR A C 1
ATOM 1425 O O . THR A 1 190 ? -5.146 -2.170 22.716 1.00 80.31 190 THR A O 1
ATOM 1428 N N . ASN A 1 191 ? -5.949 -0.712 21.240 1.00 83.75 191 ASN A N 1
ATOM 1429 C CA . ASN A 1 191 ? -6.083 -1.702 20.179 1.00 83.75 191 ASN A CA 1
ATOM 1430 C C .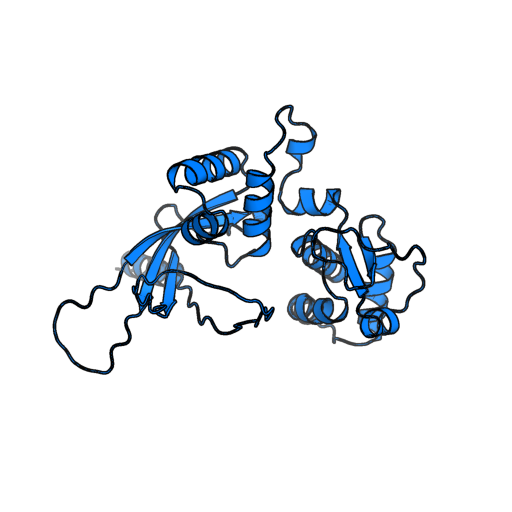 ASN A 1 191 ? -5.106 -1.388 19.051 1.00 83.75 191 ASN A C 1
ATOM 1432 O O . ASN A 1 191 ? -5.040 -0.242 18.608 1.00 83.75 191 ASN A O 1
ATOM 1436 N N . SER A 1 192 ? -4.393 -2.391 18.549 1.00 85.38 192 SER A N 1
ATOM 1437 C CA . SER A 1 192 ? -3.775 -2.325 17.226 1.00 85.38 192 SER A CA 1
ATOM 1438 C C . SER A 1 192 ? -4.820 -2.649 16.165 1.00 85.38 192 SER A C 1
ATOM 1440 O O . SER A 1 192 ? -5.598 -3.597 16.294 1.00 85.38 192 SER A O 1
ATOM 1442 N N . LEU A 1 193 ? -4.845 -1.833 15.121 1.00 88.62 193 LEU A N 1
ATOM 1443 C CA . LEU A 1 193 ? -5.747 -1.935 13.988 1.00 88.62 193 LEU A CA 1
ATOM 1444 C C . LEU A 1 193 ? -4.960 -2.401 12.767 1.00 88.62 193 LEU A C 1
ATOM 1446 O O . LEU A 1 193 ? -3.887 -1.868 12.474 1.00 88.62 193 LEU A O 1
ATOM 1450 N N . TYR A 1 194 ? -5.529 -3.366 12.053 1.00 88.81 194 TYR A N 1
ATOM 1451 C CA . TYR A 1 194 ? -4.980 -3.936 10.824 1.00 88.81 194 TYR A CA 1
ATOM 1452 C C . TYR A 1 194 ? -6.068 -3.959 9.757 1.00 88.81 194 TYR A C 1
ATOM 1454 O O . TYR A 1 194 ? -7.238 -4.142 10.094 1.00 88.81 194 TYR A O 1
ATOM 1462 N N . LEU A 1 195 ? -5.702 -3.834 8.477 1.00 88.81 195 LEU A N 1
ATOM 1463 C CA . LEU A 1 195 ? -6.623 -4.231 7.410 1.00 88.81 195 LEU A CA 1
ATOM 1464 C C . LEU A 1 195 ? -6.892 -5.730 7.520 1.00 88.81 195 LEU A C 1
ATOM 1466 O O . LEU A 1 195 ? -5.980 -6.496 7.831 1.00 88.81 195 LEU A O 1
ATOM 1470 N N . THR A 1 196 ? -8.107 -6.158 7.190 1.00 86.81 196 THR A N 1
ATOM 1471 C CA . THR A 1 196 ? -8.493 -7.578 7.251 1.00 86.81 196 THR A CA 1
ATOM 1472 C C . THR A 1 196 ? -7.534 -8.477 6.469 1.00 86.81 196 THR A C 1
ATOM 1474 O O . THR A 1 196 ? -7.145 -9.525 6.962 1.00 86.81 196 THR A O 1
ATOM 1477 N N . ARG A 1 197 ? -7.041 -8.022 5.310 1.00 84.31 197 ARG A N 1
ATOM 1478 C CA . ARG A 1 197 ? -6.057 -8.760 4.494 1.00 84.31 197 ARG A CA 1
ATOM 1479 C C . ARG A 1 197 ? -4.678 -8.955 5.144 1.00 84.31 197 ARG A C 1
ATOM 1481 O O . ARG A 1 197 ? -3.926 -9.813 4.704 1.00 84.31 197 ARG A O 1
ATOM 1488 N N . TYR A 1 198 ? -4.321 -8.128 6.128 1.00 82.94 198 TYR A N 1
ATOM 1489 C CA . TYR A 1 198 ? -3.040 -8.191 6.846 1.00 82.94 198 TYR A CA 1
ATOM 1490 C C . TYR A 1 198 ? -3.192 -8.711 8.273 1.00 82.94 198 TYR A C 1
ATOM 1492 O O . TYR A 1 198 ? -2.194 -8.919 8.967 1.00 82.94 198 TYR A O 1
ATOM 1500 N N . ALA A 1 199 ? -4.425 -8.942 8.719 1.00 75.69 199 ALA A N 1
ATOM 1501 C CA . ALA A 1 199 ? -4.671 -9.647 9.954 1.00 75.69 199 ALA A CA 1
ATOM 1502 C C . ALA A 1 199 ? -4.242 -11.104 9.747 1.00 75.69 199 ALA A C 1
ATOM 1504 O O . ALA A 1 199 ? -4.925 -11.866 9.075 1.00 75.69 199 ALA A O 1
ATOM 1505 N N . LYS A 1 200 ? -3.091 -11.501 10.299 1.00 68.56 200 LYS A N 1
ATOM 1506 C CA . LYS A 1 200 ? -2.722 -12.919 10.325 1.00 68.56 200 LYS A CA 1
ATOM 1507 C C . LYS A 1 200 ? -3.792 -13.684 11.120 1.00 68.56 200 LYS A C 1
ATOM 1509 O O . LYS A 1 200 ? -4.122 -13.293 12.247 1.00 68.56 200 LYS A O 1
ATOM 1514 N N . ASP A 1 201 ? -4.304 -14.771 10.547 1.00 54.75 201 ASP A N 1
ATOM 1515 C CA . ASP A 1 201 ? -5.359 -15.624 11.125 1.00 54.75 201 ASP A CA 1
ATOM 1516 C C . ASP A 1 201 ? -4.912 -16.412 12.374 1.00 54.75 201 ASP A C 1
ATOM 1518 O O . ASP A 1 201 ? -5.695 -17.122 12.994 1.00 54.75 201 ASP A O 1
ATOM 1522 N N . CYS A 1 202 ? -3.658 -16.278 12.800 1.00 45.03 202 CYS A N 1
ATOM 1523 C CA . CYS A 1 202 ? -3.021 -17.170 13.767 1.00 45.03 202 CYS A CA 1
ATOM 1524 C C . CYS A 1 202 ? -3.154 -16.774 15.248 1.00 45.03 202 CYS A C 1
ATOM 1526 O O . CYS A 1 202 ? -2.353 -17.222 16.060 1.00 45.03 202 CYS A O 1
ATOM 1528 N N . MET A 1 203 ? -4.119 -15.934 15.626 1.00 49.12 203 MET A N 1
ATOM 1529 C CA . MET A 1 203 ? -4.175 -15.393 16.991 1.00 49.12 203 MET A CA 1
ATOM 1530 C C . MET A 1 203 ? -5.543 -15.630 17.624 1.00 49.12 203 MET A C 1
ATOM 1532 O O . MET A 1 203 ? -6.531 -14.985 17.248 1.00 49.12 203 MET A O 1
ATOM 1536 N N . ASN A 1 204 ? -5.567 -16.524 18.614 1.00 47.56 204 ASN A N 1
ATOM 1537 C CA . ASN A 1 204 ? -6.715 -16.796 19.475 1.00 47.56 204 ASN A CA 1
ATOM 1538 C C . ASN A 1 204 ? -7.144 -15.498 20.187 1.00 47.56 204 ASN A C 1
ATOM 1540 O O . ASN A 1 204 ? -6.323 -14.623 20.466 1.00 47.56 204 ASN A O 1
ATOM 1544 N N . SER A 1 205 ? -8.430 -15.367 20.522 1.00 49.31 205 SER A N 1
ATOM 1545 C CA . SER A 1 205 ? -9.048 -14.153 21.099 1.00 49.31 205 SER A CA 1
ATOM 1546 C C . SER A 1 205 ? -8.410 -13.628 22.401 1.00 49.31 205 SER A C 1
ATOM 1548 O O . SER A 1 205 ? -8.743 -12.532 22.844 1.00 49.31 205 SER A O 1
ATOM 1550 N N . HIS A 1 206 ? -7.495 -14.387 23.006 1.00 45.44 206 HIS A N 1
ATOM 1551 C CA . HIS A 1 206 ? -6.881 -14.117 24.307 1.00 45.44 206 HIS A CA 1
ATOM 1552 C C . HIS A 1 206 ? -5.465 -13.533 24.209 1.00 45.44 206 HIS A C 1
ATOM 1554 O O . HIS A 1 206 ? -4.873 -13.170 25.224 1.00 45.44 206 HIS A O 1
ATOM 1560 N N . GLN A 1 207 ? -4.908 -13.434 23.003 1.00 51.88 207 GLN A N 1
ATOM 1561 C CA . GLN A 1 207 ? -3.508 -13.085 22.810 1.00 51.88 207 GLN A CA 1
ATOM 1562 C C . GLN A 1 207 ? -3.348 -11.582 22.544 1.00 51.88 207 GLN A C 1
ATOM 1564 O O . GLN A 1 207 ? -4.024 -11.010 21.685 1.00 51.88 207 GLN A O 1
ATOM 1569 N N . ARG A 1 208 ? -2.480 -10.933 23.330 1.00 59.34 208 ARG A N 1
ATOM 1570 C CA . ARG A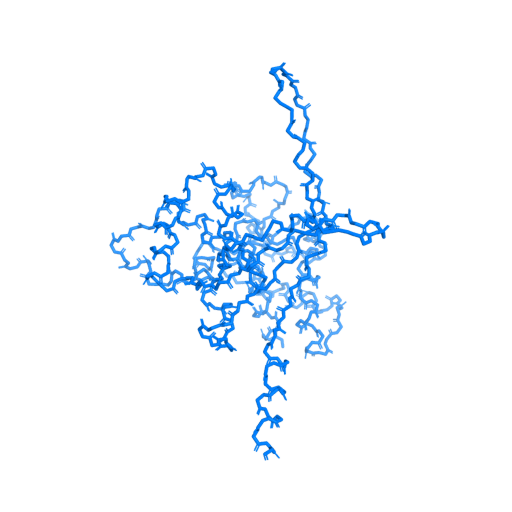 1 208 ? -2.263 -9.479 23.325 1.00 59.34 208 ARG A CA 1
ATOM 1571 C C . ARG A 1 208 ? -0.883 -9.148 22.771 1.00 59.34 208 ARG A C 1
ATOM 1573 O O . ARG A 1 208 ? 0.093 -9.785 23.153 1.00 59.34 208 ARG A O 1
ATOM 1580 N N . ILE A 1 209 ? -0.811 -8.147 21.899 1.00 63.22 209 ILE A N 1
ATOM 1581 C CA . ILE A 1 209 ? 0.460 -7.653 21.354 1.00 63.22 209 ILE A CA 1
ATOM 1582 C C . ILE A 1 209 ? 1.074 -6.691 22.372 1.00 63.22 209 ILE A C 1
ATOM 1584 O O . ILE A 1 209 ? 0.389 -5.790 22.854 1.00 63.22 209 ILE A O 1
ATOM 1588 N N . GLU A 1 210 ? 2.352 -6.851 22.704 1.00 60.66 210 GLU A N 1
ATOM 1589 C CA . GLU A 1 210 ? 3.073 -5.876 23.523 1.00 60.66 210 GLU A CA 1
ATOM 1590 C C . GLU A 1 210 ? 3.971 -5.007 22.642 1.00 60.66 210 GLU A C 1
ATOM 1592 O O . GLU A 1 210 ? 4.805 -5.519 21.898 1.00 60.66 210 GLU A O 1
ATOM 1597 N N . ILE A 1 211 ? 3.786 -3.688 22.735 1.00 66.88 211 ILE A N 1
ATOM 1598 C CA . ILE A 1 211 ? 4.608 -2.689 22.050 1.00 66.88 211 ILE A CA 1
ATOM 1599 C C . ILE A 1 211 ? 5.403 -1.940 23.112 1.00 66.88 211 ILE A C 1
ATOM 1601 O O . ILE A 1 211 ? 4.824 -1.253 23.960 1.00 66.88 211 ILE A O 1
ATOM 1605 N N . ILE A 1 212 ? 6.728 -2.047 23.059 1.00 66.75 212 ILE A N 1
ATOM 1606 C CA . ILE A 1 212 ? 7.611 -1.257 23.918 1.00 66.75 212 ILE A CA 1
ATOM 1607 C C . ILE A 1 212 ? 7.987 0.009 23.152 1.00 66.75 212 ILE A C 1
ATOM 1609 O O . ILE A 1 212 ? 8.637 -0.068 22.114 1.00 66.75 212 ILE A O 1
ATOM 1613 N N . LYS A 1 213 ? 7.561 1.175 23.649 1.00 63.59 213 LYS A N 1
ATOM 1614 C CA . LYS A 1 213 ? 8.005 2.475 23.121 1.00 63.59 213 LYS A CA 1
ATOM 1615 C C . LYS A 1 213 ? 9.058 3.074 24.067 1.00 63.59 213 LYS A C 1
ATOM 1617 O O . LYS A 1 213 ? 8.849 3.021 25.289 1.00 63.59 213 LYS A O 1
ATOM 1622 N N . PRO A 1 214 ? 10.161 3.656 23.559 1.00 48.69 214 PRO A N 1
ATOM 1623 C CA . PRO A 1 214 ? 11.040 4.473 24.389 1.00 48.69 214 PRO A CA 1
ATOM 1624 C C . PRO A 1 214 ? 10.245 5.670 24.931 1.00 48.69 214 PRO A C 1
ATOM 1626 O O . PRO A 1 214 ? 9.384 6.221 24.241 1.00 48.69 214 PRO A O 1
ATOM 1629 N N . GLY A 1 215 ? 10.451 6.016 26.204 1.00 40.50 215 GLY A N 1
ATOM 1630 C CA . GLY A 1 215 ? 9.729 7.108 26.849 1.00 40.50 215 GLY A CA 1
ATOM 1631 C C . GLY A 1 215 ? 10.026 8.442 26.167 1.00 40.50 215 GLY A C 1
ATOM 1632 O O . GLY A 1 215 ? 11.112 8.987 26.335 1.00 40.50 215 GLY A O 1
ATOM 1633 N N . LEU A 1 216 ? 9.059 8.982 25.422 1.00 38.81 216 LEU A N 1
ATOM 1634 C CA . LEU A 1 216 ? 9.101 10.376 24.997 1.00 38.81 216 LEU A CA 1
ATOM 1635 C C . LEU A 1 216 ? 8.868 11.231 26.248 1.00 38.81 216 LEU A C 1
ATOM 1637 O O . LEU A 1 216 ? 7.802 11.142 26.865 1.00 38.81 216 LEU A O 1
ATOM 1641 N N . LEU A 1 217 ? 9.877 12.008 26.642 1.00 34.97 217 LEU A N 1
ATOM 1642 C CA . LEU A 1 217 ? 9.754 13.022 27.682 1.00 34.97 217 LEU A CA 1
ATOM 1643 C C . LEU A 1 217 ? 8.654 14.000 27.262 1.00 34.97 217 LEU A C 1
ATOM 1645 O O . LEU A 1 217 ? 8.846 14.828 26.378 1.00 34.97 217 LEU A O 1
ATOM 1649 N N . VAL A 1 218 ? 7.487 13.887 27.887 1.00 33.66 218 VAL A N 1
ATOM 1650 C CA . VAL A 1 218 ? 6.539 14.996 27.939 1.00 33.66 218 VAL A CA 1
ATOM 1651 C C . VAL A 1 218 ? 7.074 15.920 29.025 1.00 33.66 218 VAL A C 1
ATOM 1653 O O . VAL A 1 218 ? 6.815 15.699 30.207 1.00 33.66 218 VAL A O 1
ATOM 1656 N N . SER A 1 219 ? 7.887 16.906 28.645 1.00 30.47 219 SER A N 1
ATOM 1657 C CA . SER A 1 219 ? 8.107 18.072 29.495 1.00 30.47 219 SER A CA 1
ATOM 1658 C C . SER A 1 219 ? 6.827 18.902 29.451 1.00 30.47 219 SER A C 1
ATOM 1660 O O . SER A 1 219 ? 6.542 19.579 28.465 1.00 30.47 219 SER A O 1
ATOM 1662 N N . ASN A 1 220 ? 6.018 18.785 30.499 1.00 32.94 220 ASN A N 1
ATOM 1663 C CA . ASN A 1 220 ? 4.978 19.758 30.790 1.00 32.94 220 ASN A CA 1
ATOM 1664 C C . ASN A 1 220 ? 5.664 21.067 31.185 1.00 32.94 220 ASN A C 1
ATOM 1666 O O . ASN A 1 220 ? 6.098 21.162 32.326 1.00 32.94 220 ASN A O 1
ATOM 1670 N N . GLU A 1 221 ? 5.707 22.059 30.302 1.00 30.23 221 GLU A N 1
ATOM 1671 C CA . GLU A 1 221 ? 5.686 23.461 30.724 1.00 30.23 221 GLU A CA 1
ATOM 1672 C C . GLU A 1 221 ? 4.758 24.239 29.792 1.00 30.23 221 GLU A C 1
ATOM 1674 O O . GLU A 1 221 ? 5.000 24.397 28.598 1.00 30.23 221 GLU A O 1
ATOM 1679 N N . GLU A 1 222 ? 3.639 24.673 30.365 1.00 34.72 222 GLU A N 1
ATOM 1680 C CA . GLU A 1 222 ? 2.771 25.694 29.805 1.00 34.72 222 GLU A CA 1
ATOM 1681 C C . GLU A 1 222 ? 3.545 27.016 29.785 1.00 34.72 222 GLU A C 1
ATOM 1683 O O . GLU A 1 222 ? 3.771 27.607 30.836 1.00 34.72 222 GLU A O 1
ATOM 1688 N N . THR A 1 223 ? 3.918 27.520 28.610 1.00 29.02 223 THR A N 1
ATOM 1689 C CA . THR A 1 223 ? 4.086 28.965 28.411 1.00 29.02 223 THR A CA 1
ATOM 1690 C C . THR A 1 223 ? 3.579 29.387 27.033 1.00 29.02 223 THR A C 1
ATOM 1692 O O . THR A 1 223 ? 3.703 28.687 26.033 1.00 29.02 223 THR A O 1
ATOM 1695 N N . ASN A 1 224 ? 2.894 30.523 27.061 1.00 28.86 224 ASN A N 1
ATOM 1696 C CA . ASN A 1 224 ? 2.145 31.185 26.001 1.00 28.86 224 ASN A CA 1
ATOM 1697 C C . ASN A 1 224 ? 3.039 31.786 24.892 1.00 28.86 224 ASN A C 1
ATOM 1699 O O . ASN A 1 224 ? 4.086 32.318 25.232 1.00 28.86 224 ASN A O 1
ATOM 1703 N N . ILE A 1 225 ? 2.512 31.774 23.648 1.00 33.81 225 ILE A N 1
ATOM 1704 C CA . ILE A 1 225 ? 2.637 32.735 22.511 1.00 33.81 225 ILE A CA 1
ATOM 1705 C C . ILE A 1 225 ? 4.090 33.181 22.170 1.00 33.81 225 ILE A C 1
ATOM 1707 O O . ILE A 1 225 ? 4.750 33.795 22.994 1.00 33.81 225 ILE A O 1
ATOM 1711 N N . ASP A 1 226 ? 4.677 32.925 20.994 1.00 25.75 226 ASP A N 1
ATOM 1712 C CA . ASP A 1 226 ? 4.415 33.611 19.719 1.00 25.75 226 ASP A CA 1
ATOM 1713 C C . ASP A 1 226 ? 5.399 33.108 18.632 1.00 25.75 226 ASP A C 1
ATOM 1715 O O . ASP A 1 226 ? 6.511 32.687 18.941 1.00 25.75 226 ASP A O 1
ATOM 1719 N N . ASP A 1 227 ? 4.948 33.215 17.385 1.00 28.50 227 ASP A N 1
ATOM 1720 C CA . ASP A 1 227 ? 5.636 33.330 16.090 1.00 28.50 227 ASP A CA 1
ATOM 1721 C C . ASP A 1 227 ? 6.824 32.460 15.581 1.00 28.50 227 ASP A C 1
ATOM 1723 O O . ASP A 1 227 ? 7.890 32.308 16.173 1.00 28.50 227 ASP A O 1
ATOM 1727 N N . LEU A 1 228 ? 6.628 32.116 14.295 1.00 29.12 228 LEU A N 1
ATOM 1728 C CA . LEU A 1 228 ? 7.564 31.891 13.180 1.00 29.12 228 LEU A CA 1
ATOM 1729 C C . LEU A 1 228 ? 8.075 30.470 12.824 1.00 29.12 228 LEU A C 1
ATOM 1731 O O . LEU A 1 228 ? 8.871 29.842 13.511 1.00 29.12 228 LEU A O 1
ATOM 1735 N N . GLN A 1 229 ? 7.593 30.048 11.644 1.00 32.16 229 GLN A N 1
ATOM 1736 C CA . GLN A 1 229 ? 8.152 29.172 10.598 1.00 32.16 229 GLN A CA 1
ATOM 1737 C C . GLN A 1 229 ? 9.552 28.566 10.824 1.00 32.16 229 GLN A C 1
ATOM 1739 O O . GLN A 1 229 ? 10.507 29.298 11.037 1.00 32.16 229 GLN A O 1
ATOM 1744 N N . ASP A 1 230 ? 9.700 27.262 10.560 1.00 24.89 230 ASP A N 1
ATOM 1745 C CA . ASP A 1 230 ? 10.388 26.778 9.347 1.00 24.89 230 ASP A CA 1
ATOM 1746 C C . ASP A 1 230 ? 10.166 25.265 9.164 1.00 24.89 230 ASP A C 1
ATOM 1748 O O . ASP A 1 230 ? 10.078 24.489 10.121 1.00 24.89 230 ASP A O 1
ATOM 1752 N N . GLY A 1 231 ? 10.015 24.854 7.909 1.00 34.31 231 GLY A N 1
ATOM 1753 C CA . GLY A 1 231 ? 9.790 23.480 7.506 1.00 34.31 231 GLY A CA 1
ATOM 1754 C C . GLY A 1 231 ? 11.051 22.641 7.662 1.00 34.31 231 GLY A C 1
ATOM 1755 O O . GLY A 1 231 ? 12.073 22.889 7.037 1.00 34.31 231 GLY A O 1
ATOM 1756 N N . THR A 1 232 ? 10.965 21.567 8.438 1.00 26.50 232 THR A N 1
ATOM 1757 C CA . THR A 1 232 ? 11.879 20.429 8.320 1.00 26.50 232 THR A CA 1
ATOM 1758 C C . THR A 1 232 ? 11.115 19.182 8.745 1.00 26.50 232 THR A C 1
ATOM 1760 O O . THR A 1 232 ? 11.029 18.846 9.925 1.00 26.50 232 THR A O 1
ATOM 1763 N N . PHE A 1 233 ? 10.532 18.471 7.775 1.00 30.56 233 PHE A N 1
ATOM 1764 C CA . PHE A 1 233 ? 10.089 17.091 7.976 1.00 30.56 233 PHE A CA 1
ATOM 1765 C C . PHE A 1 233 ? 11.327 16.189 8.045 1.00 30.56 233 PHE A C 1
ATOM 1767 O O . PHE A 1 233 ? 11.663 15.470 7.106 1.00 30.56 233 PHE A O 1
ATOM 1774 N N . GLY A 1 234 ? 12.032 16.267 9.174 1.00 27.17 234 GLY A N 1
ATOM 1775 C CA . GLY A 1 234 ? 13.097 15.346 9.533 1.00 27.17 234 GLY A CA 1
ATOM 1776 C C . GLY A 1 234 ? 12.507 13.965 9.784 1.00 27.17 234 GLY A C 1
ATOM 1777 O O . GLY A 1 234 ? 11.779 13.740 10.753 1.00 27.17 234 GLY A O 1
ATOM 1778 N N . VAL A 1 235 ? 12.808 13.038 8.880 1.00 36.28 235 VAL A N 1
ATOM 1779 C CA . VAL A 1 235 ? 12.575 11.604 9.039 1.00 36.28 235 VAL A CA 1
ATOM 1780 C C . VAL A 1 235 ? 13.399 11.124 10.237 1.00 36.28 235 VAL A C 1
ATOM 1782 O O . VAL A 1 235 ? 14.575 10.810 10.100 1.00 36.28 235 VAL A O 1
ATOM 1785 N N . ASN A 1 236 ? 12.786 11.053 11.421 1.00 30.14 236 ASN A N 1
ATOM 1786 C CA . ASN A 1 236 ? 13.353 10.312 12.548 1.00 30.14 236 ASN A CA 1
ATOM 1787 C C . ASN A 1 236 ? 13.058 8.821 12.356 1.00 30.14 236 ASN A C 1
ATOM 1789 O O . ASN A 1 236 ? 12.149 8.240 12.955 1.00 30.14 236 ASN A O 1
ATOM 1793 N N . SER A 1 237 ? 13.834 8.217 11.461 1.00 36.66 237 SER A N 1
ATOM 1794 C CA . SER A 1 237 ? 14.041 6.778 11.367 1.00 36.66 237 SER A CA 1
ATOM 1795 C C . SER A 1 237 ? 14.977 6.341 12.494 1.00 36.66 237 SER A C 1
ATOM 1797 O O . SER A 1 237 ? 16.172 6.224 12.274 1.00 36.66 237 SER A O 1
ATOM 1799 N N . ASP A 1 238 ? 14.437 6.202 13.703 1.00 37.81 238 ASP A N 1
ATOM 1800 C CA . ASP A 1 238 ? 14.940 5.290 14.745 1.00 37.81 238 ASP A CA 1
ATOM 1801 C C . ASP A 1 238 ? 13.986 5.333 15.945 1.00 37.81 238 ASP A C 1
ATOM 1803 O O . ASP A 1 238 ? 14.266 5.865 17.016 1.00 37.81 238 ASP A O 1
ATOM 1807 N N . ASN A 1 239 ? 12.788 4.783 15.751 1.00 37.97 239 ASN A N 1
ATOM 1808 C CA . ASN A 1 239 ? 11.991 4.311 16.876 1.00 37.97 239 ASN A CA 1
ATOM 1809 C C . ASN A 1 239 ? 12.152 2.795 16.904 1.00 37.97 239 ASN A C 1
ATOM 1811 O O . ASN A 1 239 ? 11.463 2.089 16.167 1.00 37.97 239 ASN A O 1
ATOM 1815 N N . ASP A 1 240 ? 13.082 2.320 17.730 1.00 39.88 240 ASP A N 1
ATOM 1816 C CA . ASP A 1 240 ? 13.303 0.900 18.001 1.00 39.88 240 ASP A CA 1
ATOM 1817 C C . ASP A 1 240 ? 12.093 0.344 18.775 1.00 39.88 240 ASP A C 1
ATOM 1819 O O . ASP A 1 240 ? 12.031 0.323 20.007 1.00 39.88 240 ASP A O 1
ATOM 1823 N N . VAL A 1 241 ? 11.036 0.030 18.025 1.00 47.84 241 VAL A N 1
ATOM 1824 C CA . VAL A 1 241 ? 9.784 -0.531 18.528 1.00 47.84 241 VAL A CA 1
ATOM 1825 C C . VAL A 1 241 ? 9.882 -2.048 18.428 1.00 47.84 241 VAL A C 1
ATOM 1827 O O . VAL A 1 241 ? 9.663 -2.629 17.366 1.00 47.84 241 VAL A O 1
ATOM 1830 N N . SER A 1 242 ? 10.180 -2.697 19.553 1.00 47.75 242 SER A N 1
ATOM 1831 C CA . SER A 1 242 ? 10.138 -4.158 19.657 1.00 47.75 242 SER A CA 1
ATOM 1832 C C . SER A 1 242 ? 8.693 -4.645 19.803 1.00 47.75 242 SER A C 1
ATOM 1834 O O . SER A 1 242 ? 7.966 -4.201 20.702 1.00 47.75 242 SER A O 1
ATOM 1836 N N . ILE A 1 243 ? 8.287 -5.569 18.927 1.00 58.34 243 ILE A N 1
ATOM 1837 C CA . ILE A 1 243 ? 7.005 -6.283 18.971 1.00 58.34 243 ILE A CA 1
ATOM 1838 C C . ILE A 1 243 ? 7.289 -7.723 19.410 1.00 58.34 243 ILE A C 1
ATOM 1840 O O . ILE A 1 243 ? 7.948 -8.470 18.688 1.00 58.34 243 ILE A O 1
ATOM 1844 N N . HIS A 1 244 ? 6.776 -8.131 20.572 1.00 61.69 244 HIS A N 1
ATOM 1845 C CA . HIS A 1 244 ? 6.928 -9.502 21.073 1.00 61.69 244 HIS A CA 1
ATOM 1846 C C . HIS A 1 244 ? 5.660 -10.335 20.824 1.00 61.69 244 HIS A C 1
ATOM 1848 O O . HIS A 1 244 ? 4.568 -9.941 21.237 1.00 61.69 244 HIS A O 1
ATOM 1854 N N . ASP A 1 245 ? 5.814 -11.496 20.175 1.00 65.44 245 ASP A N 1
ATOM 1855 C CA . ASP A 1 245 ? 4.767 -12.517 20.032 1.00 65.44 245 ASP A CA 1
ATOM 1856 C C . ASP A 1 245 ? 5.033 -13.688 20.988 1.00 65.44 245 ASP A C 1
ATOM 1858 O O . ASP A 1 245 ? 6.069 -14.349 20.920 1.00 65.44 245 ASP A O 1
ATOM 1862 N N . TYR A 1 246 ? 4.086 -13.943 21.889 1.00 68.81 246 TYR A N 1
ATOM 1863 C CA . TYR A 1 246 ? 4.183 -14.991 22.903 1.00 68.81 246 TYR A CA 1
ATOM 1864 C C . TYR A 1 246 ? 3.593 -16.341 22.455 1.00 68.81 246 TYR A C 1
ATOM 1866 O O . TYR A 1 246 ? 3.637 -17.290 23.240 1.00 68.81 246 TYR A O 1
ATOM 1874 N N . LEU A 1 247 ? 3.089 -16.470 21.213 1.00 65.00 247 LEU A N 1
ATOM 1875 C CA . LEU A 1 247 ? 2.530 -17.732 20.688 1.00 65.00 247 LEU A CA 1
ATOM 1876 C C . LEU A 1 247 ? 3.499 -18.914 20.846 1.00 65.00 247 LEU A C 1
ATOM 1878 O O . LEU A 1 247 ? 3.085 -19.950 21.370 1.00 65.00 247 LEU A O 1
ATOM 1882 N N . PRO A 1 248 ? 4.781 -18.793 20.440 1.00 74.81 248 PRO A N 1
ATOM 1883 C CA . PRO A 1 248 ? 5.693 -19.932 20.476 1.00 74.81 248 PRO A CA 1
ATOM 1884 C C . PRO A 1 248 ? 5.987 -20.373 21.912 1.00 74.81 248 PRO A C 1
ATOM 1886 O O . PRO A 1 248 ? 6.076 -21.565 22.193 1.00 74.81 248 PRO A O 1
ATOM 1889 N N . ALA A 1 249 ? 6.082 -19.409 22.833 1.00 73.56 249 ALA A N 1
ATOM 1890 C CA . ALA A 1 249 ? 6.341 -19.668 24.243 1.00 73.56 249 ALA A CA 1
ATOM 1891 C C . ALA A 1 249 ? 5.140 -20.329 24.933 1.00 73.56 249 ALA A C 1
ATOM 1893 O O . ALA A 1 249 ? 5.319 -21.287 25.679 1.00 73.56 249 ALA A O 1
ATOM 1894 N N . MET A 1 250 ? 3.917 -19.862 24.657 1.00 73.06 250 MET A N 1
ATOM 1895 C CA . MET A 1 250 ? 2.704 -20.485 25.194 1.00 73.06 250 MET A CA 1
ATOM 1896 C C . MET A 1 250 ? 2.505 -21.898 24.652 1.00 73.06 250 MET A C 1
ATOM 1898 O O . MET A 1 250 ? 2.194 -22.795 25.429 1.00 73.06 250 MET A O 1
ATOM 1902 N N . LYS A 1 251 ? 2.740 -22.113 23.351 1.00 77.31 251 LYS A N 1
ATOM 1903 C CA . LYS A 1 251 ? 2.647 -23.446 22.753 1.00 77.31 251 LYS A CA 1
ATOM 1904 C C . LYS A 1 251 ? 3.641 -24.415 23.395 1.00 77.31 251 LYS A C 1
ATOM 1906 O O . LYS A 1 251 ? 3.236 -25.477 23.835 1.00 77.31 251 LYS A O 1
ATOM 1911 N N . ALA A 1 252 ? 4.894 -23.997 23.577 1.00 83.81 252 ALA A N 1
ATOM 1912 C CA . ALA A 1 252 ? 5.904 -24.817 24.243 1.00 83.81 252 ALA A CA 1
ATOM 1913 C C . ALA A 1 252 ? 5.557 -25.162 25.706 1.00 83.81 252 ALA A C 1
ATOM 1915 O O . ALA A 1 252 ? 6.006 -26.185 26.215 1.00 83.81 252 ALA A O 1
ATOM 1916 N N . ILE A 1 253 ? 4.789 -24.316 26.401 1.00 82.38 253 ILE A N 1
ATOM 1917 C CA . ILE A 1 253 ? 4.290 -24.617 27.751 1.00 82.38 253 ILE A CA 1
ATOM 1918 C C . ILE A 1 253 ? 3.140 -25.627 27.686 1.00 82.38 253 ILE A C 1
ATOM 1920 O O . ILE A 1 253 ? 3.129 -26.561 28.478 1.00 82.38 253 ILE A O 1
ATOM 1924 N N . CYS A 1 254 ? 2.198 -25.457 26.754 1.00 79.94 254 CYS A N 1
ATOM 1925 C CA . CYS A 1 254 ? 1.103 -26.405 26.548 1.00 79.94 254 CYS A CA 1
ATOM 1926 C C . CYS A 1 254 ? 1.621 -27.792 26.150 1.00 79.94 254 CYS A C 1
ATOM 1928 O O . CYS A 1 254 ? 1.226 -28.764 26.781 1.00 79.94 254 CYS A O 1
ATOM 1930 N N . ASP A 1 255 ? 2.560 -27.866 25.204 1.00 86.12 255 ASP A N 1
ATOM 1931 C CA . ASP A 1 255 ? 3.176 -29.123 24.764 1.00 86.12 255 ASP A CA 1
ATOM 1932 C C . ASP A 1 255 ? 3.855 -29.837 25.959 1.00 86.12 255 ASP A C 1
ATOM 1934 O O . ASP A 1 255 ? 3.666 -31.029 26.175 1.00 86.12 255 ASP A O 1
ATOM 1938 N N . LYS A 1 256 ? 4.558 -29.091 26.829 1.00 85.31 256 LYS A N 1
ATOM 1939 C CA . LYS A 1 256 ? 5.169 -29.636 28.060 1.00 85.31 256 LYS A CA 1
ATOM 1940 C C . LYS A 1 256 ? 4.170 -30.090 29.126 1.00 85.31 256 LYS A C 1
ATOM 1942 O O . LYS A 1 256 ? 4.530 -30.910 29.962 1.00 85.31 256 LYS A O 1
ATOM 1947 N N . LEU A 1 257 ? 2.973 -29.507 29.161 1.00 76.56 257 LEU A N 1
ATOM 1948 C CA . LEU A 1 257 ? 1.910 -29.907 30.088 1.00 76.56 257 LEU A CA 1
ATOM 1949 C C . LEU A 1 257 ? 1.140 -31.134 29.585 1.00 76.56 257 LEU A C 1
ATOM 1951 O O . LEU A 1 257 ? 0.511 -31.803 30.392 1.00 76.56 257 LEU A O 1
ATOM 1955 N N . GLU A 1 258 ? 1.174 -31.415 28.282 1.00 81.12 258 GLU A N 1
ATOM 1956 C CA . GLU A 1 258 ? 0.536 -32.587 27.668 1.00 81.12 258 GLU A CA 1
ATOM 1957 C C . GLU A 1 258 ? 1.435 -33.839 27.728 1.00 81.12 258 GLU A C 1
ATOM 1959 O O . GLU A 1 258 ? 0.938 -34.963 27.713 1.00 81.12 258 GLU A O 1
ATOM 1964 N N . GLU A 1 259 ? 2.754 -33.652 27.857 1.00 76.69 259 GLU A N 1
ATOM 1965 C CA . GLU A 1 259 ? 3.750 -34.721 28.048 1.00 76.69 259 GLU A CA 1
ATOM 1966 C C . GLU A 1 259 ? 3.975 -35.138 29.524 1.00 76.69 259 GLU A C 1
ATOM 1968 O O . GLU A 1 259 ? 4.781 -36.038 29.777 1.00 76.69 259 GLU A O 1
ATOM 1973 N N . ALA A 1 260 ? 3.298 -34.504 30.494 1.00 61.22 260 ALA A N 1
ATOM 1974 C CA . ALA A 1 260 ? 3.438 -34.741 31.943 1.00 61.22 260 ALA A CA 1
ATOM 1975 C C . ALA A 1 260 ? 2.237 -35.490 32.543 1.00 61.22 260 ALA A C 1
ATOM 1977 O O . ALA A 1 260 ? 2.474 -36.361 33.414 1.00 61.22 260 ALA A O 1
#

Radius of gyration: 22.36 Å; chains: 1; bounding box: 47×68×68 Å

Sequence (260 aa):
MDALVSAALEEVSARLSAGIPVTDLWAALRGALEAAGLPIGPAVKRAVWARLIVLPVISVVLGEAEAEAEGPVVDDPKVGVEDAERLGMRLVASAALRDNFLGMYDLRHSKSEMSAVQKKALQRVGASRTSGVTQNDLCKSFGMEGNNFHYIVQSLQSQKLIVRRSTIIKFKGNGAEKEDASQNKRVTNTNSLYLTRYAKDCMNSHQRIEIIKPGLLVSNEETNIDDLQDGTFGVNSDNDVSIHDYLPAMKAICDKLEEA